Protein AF-0000000084558629 (afdb_homodimer)

Secondary structure (DSSP, 8-state):
-EEEEEE-SSS-HHHHHHHHHH--SEEEEEE-HHHHHHHHHHHS--HHHHHTTSSEEEETT-TTSGGGSTTS--SEEEEEEE-HHHHHHHHHT---SHHHHHHHHHHHHT-EEEEEE--SSB-HHHHHHHHHHHHTT-EEEES---STT---SHHHHHHHHHHHHHHHTT----SS----/-EEEEEE-SSS-HHHHHHHHHH--SEEEEEE-HHHHHHHHHHHS--HHHHHTTSSEEEETT-TTSGGGSTTS--SEEEEEEE-HHHHHHHHHT---SHHHHHHHHHHHHT-EEEEEE--SSB-HHHHHHHHHHHHTT-EEEES---STT---SHHHHHHHHHHHHHHHTT----SS----

Foldseek 3Di:
DEEEEEEEQDPFLVLSLVLLVPDDDAYEYEYAPNRQVRCCVRPVDHPVRSCVSGPHYDYFQCCPPPLLDLVRDDAEYEYVADELVLLLCLLVQNQNTNNSSSSNSCLVSVHAYEHAYEDPPDDPSSVVSVVSVVVSVYHYHYLAFDCVLPDDDPQLSSLRSSVVVCVVSPHDDPSGDDDD/DEEEEEEEQDPFLVLSLVLLVPDDDAYEYEYAPNRQVRVCVRPVDHPVRSCVSGPHYDYFQPCPPLLLDLVRDDAEYEYVADELVLLLCLLVQNQRTNNSSSSSSCLVSVHAYEHAYEDPDDDPSSVVSVVSVVVSVHHYHYLAFDCVLPDDDPQLSSLRSSVVVCVVSPHDDPSGDDDD

Structure (mmCIF, N/CA/C/O backbone):
data_AF-0000000084558629-model_v1
#
loop_
_entity.id
_entity.type
_entity.pdbx_description
1 polymer 'Flavin prenyltransferase UbiX'
#
loop_
_atom_site.group_PDB
_atom_site.id
_atom_site.type_symbol
_atom_site.label_atom_id
_atom_site.label_alt_id
_atom_site.label_comp_id
_atom_site.label_asym_id
_atom_site.label_entity_id
_atom_site.label_seq_id
_atom_site.pdbx_PDB_ins_code
_atom_site.Cartn_x
_atom_site.Cartn_y
_atom_site.Cartn_z
_atom_site.occupancy
_atom_site.B_iso_or_equiv
_atom_site.auth_seq_id
_atom_site.auth_comp_id
_atom_site.auth_asym_id
_atom_site.auth_atom_id
_atom_site.pdbx_PDB_model_num
ATOM 1 N N . MET A 1 1 ? 3.818 -28.828 1.087 1 93.88 1 MET A N 1
ATOM 2 C CA . MET A 1 1 ? 3.02 -27.656 0.742 1 93.88 1 MET A CA 1
ATOM 3 C C . MET A 1 1 ? 3.145 -27.328 -0.743 1 93.88 1 MET A C 1
ATOM 5 O O . MET A 1 1 ? 4.227 -27.453 -1.32 1 93.88 1 MET A O 1
ATOM 9 N N . ARG A 1 2 ? 2.041 -27.203 -1.457 1 98.19 2 ARG A N 1
ATOM 10 C CA . ARG A 1 2 ? 2.004 -26.781 -2.854 1 98.19 2 ARG A CA 1
ATOM 11 C C . ARG A 1 2 ? 1.414 -25.375 -2.986 1 98.19 2 ARG A C 1
ATOM 13 O O . ARG A 1 2 ? 0.29 -25.125 -2.545 1 98.19 2 ARG A O 1
ATOM 20 N N . SER A 1 3 ? 2.209 -24.484 -3.549 1 98.69 3 SER A N 1
ATOM 21 C CA . SER A 1 3 ? 1.792 -23.094 -3.682 1 98.69 3 SER A CA 1
ATOM 22 C C . SER A 1 3 ? 1.809 -22.641 -5.141 1 98.69 3 SER A C 1
ATOM 24 O O . SER A 1 3 ? 2.707 -23.016 -5.898 1 98.69 3 SER A O 1
ATOM 26 N N . VAL A 1 4 ? 0.812 -21.953 -5.496 1 98.94 4 VAL A N 1
ATOM 27 C CA . VAL A 1 4 ? 0.79 -21.297 -6.797 1 98.94 4 VAL A CA 1
ATOM 28 C C . VAL A 1 4 ? 1.185 -19.828 -6.637 1 98.94 4 VAL A C 1
ATOM 30 O O . VAL A 1 4 ? 0.66 -19.125 -5.77 1 98.94 4 VAL A O 1
ATOM 33 N N . VAL A 1 5 ? 2.133 -19.391 -7.375 1 98.94 5 VAL A N 1
ATOM 34 C CA . VAL A 1 5 ? 2.537 -18 -7.441 1 98.94 5 VAL A CA 1
ATOM 35 C C . VAL A 1 5 ? 2.238 -17.438 -8.836 1 98.94 5 VAL A C 1
ATOM 37 O O . VAL A 1 5 ? 2.82 -17.875 -9.828 1 98.94 5 VAL A O 1
ATOM 40 N N . ALA A 1 6 ? 1.312 -16.547 -8.859 1 99 6 ALA A N 1
ATOM 41 C CA . ALA A 1 6 ? 1.012 -15.82 -10.086 1 99 6 ALA A CA 1
ATOM 42 C C . ALA A 1 6 ? 1.604 -14.414 -10.039 1 99 6 ALA A C 1
ATOM 44 O O . ALA A 1 6 ? 1.564 -13.75 -9.008 1 99 6 ALA A O 1
ATOM 45 N N . ILE A 1 7 ? 2.207 -13.992 -11.125 1 98.94 7 ILE A N 1
ATOM 46 C CA . ILE A 1 7 ? 2.748 -12.648 -11.273 1 98.94 7 ILE A CA 1
ATOM 47 C C . ILE A 1 7 ? 2.016 -11.914 -12.398 1 98.94 7 ILE A C 1
ATOM 49 O O . ILE A 1 7 ? 1.931 -12.422 -13.523 1 98.94 7 ILE A O 1
ATOM 53 N N . THR A 1 8 ? 1.401 -10.789 -12.039 1 98.88 8 THR A N 1
ATOM 54 C CA . THR A 1 8 ? 0.647 -10.055 -13.047 1 98.88 8 THR A CA 1
ATOM 55 C C . THR A 1 8 ? 1.297 -8.703 -13.328 1 98.88 8 THR A C 1
ATOM 57 O O . THR A 1 8 ? 2.402 -8.43 -12.859 1 98.88 8 THR A O 1
ATOM 60 N N . GLY A 1 9 ? 0.607 -7.938 -14.211 1 98.12 9 GLY A N 1
ATOM 61 C CA . GLY A 1 9 ? 1.222 -6.781 -14.844 1 98.12 9 GLY A CA 1
ATOM 62 C C . GLY A 1 9 ? 1.165 -5.531 -13.984 1 98.12 9 GLY A C 1
ATOM 63 O O . GLY A 1 9 ? 0.661 -4.496 -14.414 1 98.12 9 GLY A O 1
ATOM 64 N N . ALA A 1 10 ? 1.682 -5.508 -12.844 1 98.19 10 ALA A N 1
ATOM 65 C CA . ALA A 1 10 ? 1.922 -4.344 -11.992 1 98.19 10 ALA A CA 1
ATOM 66 C C . ALA A 1 10 ? 3.402 -4.215 -11.641 1 98.19 10 ALA A C 1
ATOM 68 O O . ALA A 1 10 ? 4.152 -5.191 -11.727 1 98.19 10 ALA A O 1
ATOM 69 N N . SER A 1 11 ? 3.82 -2.994 -11.281 1 97.38 11 SER A N 1
ATOM 70 C CA . SER A 1 11 ? 5.176 -2.828 -10.766 1 97.38 11 SER A CA 1
ATOM 71 C C . SER A 1 11 ? 5.375 -3.619 -9.477 1 97.38 11 SER A C 1
ATOM 73 O O . SER A 1 11 ? 4.445 -3.775 -8.688 1 97.38 11 SER A O 1
ATOM 75 N N . GLY A 1 12 ? 6.555 -4.141 -9.336 1 98.44 12 GLY A N 1
ATOM 76 C CA . GLY A 1 12 ? 6.844 -4.914 -8.141 1 98.44 12 GLY A CA 1
ATOM 77 C C . GLY A 1 12 ? 6.988 -6.398 -8.406 1 98.44 12 GLY A C 1
ATOM 78 O O . GLY A 1 12 ? 6.559 -7.227 -7.602 1 98.44 12 GLY A O 1
ATOM 79 N N . SER A 1 13 ? 7.535 -6.773 -9.586 1 98.69 13 SER A N 1
ATOM 80 C CA . SER A 1 13 ? 7.797 -8.172 -9.914 1 98.69 13 SER A CA 1
ATOM 81 C C . SER A 1 13 ? 8.633 -8.844 -8.836 1 98.69 13 SER A C 1
ATOM 83 O O . SER A 1 13 ? 8.531 -10.055 -8.633 1 98.69 13 SER A O 1
ATOM 85 N N . ILE A 1 14 ? 9.344 -8.062 -8.109 1 98.69 14 ILE A N 1
ATOM 86 C CA . ILE A 1 14 ? 10.266 -8.547 -7.086 1 98.69 14 ILE A CA 1
ATOM 87 C C . ILE A 1 14 ? 9.484 -9.281 -6 1 98.69 14 ILE A C 1
ATOM 89 O O . ILE A 1 14 ? 10.008 -10.188 -5.352 1 98.69 14 ILE A O 1
ATOM 93 N N . TYR A 1 15 ? 8.258 -8.914 -5.73 1 98.81 15 TYR A N 1
ATOM 94 C CA . TYR A 1 15 ? 7.461 -9.578 -4.707 1 98.81 15 TYR A CA 1
ATOM 95 C C . TYR A 1 15 ? 7.215 -11.039 -5.066 1 98.81 15 TYR A C 1
ATOM 97 O O . TYR A 1 15 ? 7.348 -11.922 -4.219 1 98.81 15 TYR A O 1
ATOM 105 N N . GLY A 1 16 ? 6.844 -11.25 -6.324 1 98.88 16 GLY A N 1
ATOM 106 C CA . GLY A 1 16 ? 6.641 -12.617 -6.781 1 98.88 16 GLY A CA 1
ATOM 107 C C . GLY A 1 16 ? 7.91 -13.445 -6.762 1 98.88 16 GLY A C 1
ATOM 108 O O . GLY A 1 16 ? 7.906 -14.586 -6.293 1 98.88 16 GLY A O 1
ATOM 109 N N . VAL A 1 17 ? 8.984 -12.859 -7.215 1 98.81 17 VAL A N 1
ATOM 110 C CA . VAL A 1 17 ? 10.266 -13.547 -7.277 1 98.81 17 VAL A CA 1
ATOM 111 C C . VAL A 1 17 ? 10.742 -13.891 -5.867 1 98.81 17 VAL A C 1
ATOM 113 O O . VAL A 1 17 ? 11.219 -15 -5.617 1 98.81 17 VAL A O 1
ATOM 116 N N . ARG A 1 18 ? 10.625 -12.938 -4.969 1 98.75 18 ARG A N 1
ATOM 117 C CA . ARG A 1 18 ? 11.031 -13.156 -3.588 1 98.75 18 ARG A CA 1
ATOM 118 C C . ARG A 1 18 ? 10.188 -14.242 -2.932 1 98.75 18 ARG A C 1
ATOM 120 O O . ARG A 1 18 ? 10.695 -15.055 -2.152 1 98.75 18 ARG A O 1
ATOM 127 N N . LEU A 1 19 ? 8.906 -14.281 -3.236 1 98.69 19 LEU A N 1
ATOM 128 C CA . LEU A 1 19 ? 8.039 -15.344 -2.732 1 98.69 19 LEU A CA 1
ATOM 129 C C . LEU A 1 19 ? 8.523 -16.719 -3.207 1 98.69 19 LEU A C 1
ATOM 131 O O . LEU A 1 19 ? 8.594 -17.656 -2.42 1 98.69 19 LEU A O 1
ATOM 135 N N . LEU A 1 20 ? 8.844 -16.766 -4.5 1 98.75 20 LEU A N 1
ATOM 136 C CA . LEU A 1 20 ? 9.32 -18.016 -5.062 1 98.75 20 LEU A CA 1
ATOM 137 C C . LEU A 1 20 ? 10.562 -18.5 -4.324 1 98.75 20 LEU A C 1
ATOM 139 O O . LEU A 1 20 ? 10.75 -19.703 -4.133 1 98.75 20 LEU A O 1
ATOM 143 N N . ARG A 1 21 ? 11.344 -17.562 -3.887 1 98.12 21 ARG A N 1
ATOM 144 C CA . ARG A 1 21 ? 12.578 -17.906 -3.193 1 98.12 21 ARG A CA 1
ATOM 145 C C . ARG A 1 21 ? 12.289 -18.422 -1.787 1 98.12 21 ARG A C 1
ATOM 147 O O . ARG A 1 21 ? 13.008 -19.297 -1.278 1 98.12 21 ARG A O 1
ATOM 154 N N . GLU A 1 22 ? 11.266 -17.953 -1.174 1 98.19 22 GLU A N 1
ATOM 155 C CA . GLU A 1 22 ? 11.094 -18.172 0.259 1 98.19 22 GLU A CA 1
ATOM 156 C C . GLU A 1 22 ? 10.086 -19.297 0.53 1 98.19 22 GLU A C 1
ATOM 158 O O . GLU A 1 22 ? 10.07 -19.875 1.617 1 98.19 22 GLU A O 1
ATOM 163 N N . LEU A 1 23 ? 9.219 -19.562 -0.442 1 98.44 23 LEU A N 1
ATOM 164 C CA . LEU A 1 23 ? 8.164 -20.547 -0.229 1 98.44 23 LEU A CA 1
ATOM 165 C C . LEU A 1 23 ? 8.75 -21.953 -0.157 1 98.44 23 LEU A C 1
ATOM 167 O O . LEU A 1 23 ? 9.617 -22.312 -0.956 1 98.44 23 LEU A O 1
ATOM 171 N N . PRO A 1 24 ? 8.32 -22.734 0.784 1 98.25 24 PRO A N 1
ATOM 172 C CA . PRO A 1 24 ? 8.727 -24.141 0.847 1 98.25 24 PRO A CA 1
ATOM 173 C C . PRO A 1 24 ? 7.891 -25.031 -0.058 1 98.25 24 PRO A C 1
ATOM 175 O O . PRO A 1 24 ? 6.848 -24.609 -0.561 1 98.25 24 PRO A O 1
ATOM 178 N N . GLY A 1 25 ? 8.375 -26.203 -0.308 1 98.12 25 GLY A N 1
ATOM 179 C CA . GLY A 1 25 ? 7.598 -27.219 -1.02 1 98.12 25 GLY A CA 1
ATOM 180 C C . GLY A 1 25 ? 7.535 -26.969 -2.516 1 98.12 25 GLY A C 1
ATOM 181 O O . GLY A 1 25 ? 8.477 -26.422 -3.102 1 98.12 25 GLY A O 1
ATOM 182 N N . GLU A 1 26 ? 6.496 -27.438 -3.145 1 98.69 26 GLU A N 1
ATOM 183 C CA . GLU A 1 26 ? 6.336 -27.312 -4.59 1 98.69 26 GLU A CA 1
ATOM 184 C C . GLU A 1 26 ? 5.777 -25.953 -4.977 1 98.69 26 GLU A C 1
ATOM 186 O O . GLU A 1 26 ? 4.742 -25.531 -4.457 1 98.69 26 GLU A O 1
ATOM 191 N N . LYS A 1 27 ? 6.438 -25.328 -5.84 1 98.75 27 LYS A N 1
ATOM 192 C CA . LYS A 1 27 ? 6.035 -24 -6.32 1 98.75 27 LYS A CA 1
ATOM 193 C C . LYS A 1 27 ? 5.602 -24.062 -7.781 1 98.75 27 LYS A C 1
ATOM 195 O O . LYS A 1 27 ? 6.352 -24.516 -8.641 1 98.75 27 LYS A O 1
ATOM 200 N N . ILE A 1 28 ? 4.418 -23.594 -8.023 1 98.94 28 ILE A N 1
ATOM 201 C CA . ILE A 1 28 ? 3.883 -23.469 -9.375 1 98.94 28 ILE A CA 1
ATOM 202 C C . ILE A 1 28 ? 3.824 -22 -9.789 1 98.94 28 ILE A C 1
ATOM 204 O O . ILE A 1 28 ? 3.273 -21.172 -9.062 1 98.94 28 ILE A O 1
ATOM 208 N N . LEU A 1 29 ? 4.398 -21.703 -10.93 1 98.94 29 LEU A N 1
ATOM 209 C CA . LEU A 1 29 ? 4.492 -20.312 -11.375 1 98.94 29 LEU A CA 1
ATOM 210 C C . LEU A 1 29 ? 3.656 -20.094 -12.625 1 98.94 29 LEU A C 1
ATOM 212 O O . LEU A 1 29 ? 3.684 -20.906 -13.555 1 98.94 29 LEU A O 1
ATOM 216 N N . VAL A 1 30 ? 2.887 -19.062 -12.625 1 98.94 30 VAL A N 1
ATOM 217 C CA . VAL A 1 30 ? 2.227 -18.531 -13.812 1 98.94 30 VAL A CA 1
ATOM 218 C C . VAL A 1 30 ? 2.48 -17.031 -13.922 1 98.94 30 VAL A C 1
ATOM 220 O O . VAL A 1 30 ? 2.289 -16.281 -12.953 1 98.94 30 VAL A O 1
ATOM 223 N N . MET A 1 31 ? 2.904 -16.547 -15.078 1 98.94 31 MET A N 1
ATOM 224 C CA . MET A 1 31 ? 3.113 -15.133 -15.328 1 98.94 31 MET A CA 1
ATOM 225 C C . MET A 1 31 ? 2.248 -14.648 -16.484 1 98.94 31 MET A C 1
ATOM 227 O O . MET A 1 31 ? 2.16 -15.312 -17.516 1 98.94 31 MET A O 1
ATOM 231 N N . SER A 1 32 ? 1.587 -13.555 -16.25 1 98.88 32 SER A N 1
ATOM 232 C CA . SER A 1 32 ? 0.849 -12.945 -17.344 1 98.88 32 SER A CA 1
ATOM 233 C C . SER A 1 32 ? 1.794 -12.406 -18.422 1 98.88 32 SER A C 1
ATOM 235 O O . SER A 1 32 ? 3 -12.297 -18.188 1 98.88 32 SER A O 1
ATOM 237 N N . LYS A 1 33 ? 1.183 -12.07 -19.547 1 98.44 33 LYS A N 1
ATOM 238 C CA . LYS A 1 33 ? 1.975 -11.477 -20.609 1 98.44 33 LYS A CA 1
ATOM 239 C C . LYS A 1 33 ? 2.631 -10.18 -20.156 1 98.44 33 LYS A C 1
ATOM 241 O O . LYS A 1 33 ? 3.814 -9.945 -20.422 1 98.44 33 LYS A O 1
ATOM 246 N N . ALA A 1 34 ? 1.89 -9.328 -19.516 1 98.56 34 ALA A N 1
ATOM 247 C CA . ALA A 1 34 ? 2.412 -8.062 -19.031 1 98.56 34 ALA A CA 1
ATOM 248 C C . ALA A 1 34 ? 3.535 -8.281 -18.016 1 98.56 34 ALA A C 1
ATOM 250 O O . ALA A 1 34 ? 4.547 -7.574 -18.031 1 98.56 34 ALA A O 1
ATOM 251 N N . ALA A 1 35 ? 3.379 -9.266 -17.172 1 98.75 35 ALA A N 1
ATOM 252 C CA . ALA A 1 35 ? 4.402 -9.562 -16.172 1 98.75 35 ALA A CA 1
ATOM 253 C C . ALA A 1 35 ? 5.723 -9.945 -16.844 1 98.75 35 ALA A C 1
ATOM 255 O O . ALA A 1 35 ? 6.797 -9.547 -16.391 1 98.75 35 ALA A O 1
ATOM 256 N N . LYS A 1 36 ? 5.613 -10.727 -17.875 1 98.75 36 LYS A N 1
ATOM 257 C CA . LYS A 1 36 ? 6.809 -11.188 -18.578 1 98.75 36 LYS A CA 1
ATOM 258 C C . LYS A 1 36 ? 7.547 -10.016 -19.219 1 98.75 36 LYS A C 1
ATOM 260 O O . LYS A 1 36 ? 8.75 -10.102 -19.469 1 98.75 36 LYS A O 1
ATOM 265 N N . MET A 1 37 ? 6.824 -8.961 -19.5 1 98.25 37 MET A N 1
ATOM 266 C CA . MET A 1 37 ? 7.445 -7.762 -20.047 1 98.25 37 MET A CA 1
ATOM 267 C C . MET A 1 37 ? 8.047 -6.895 -18.953 1 98.25 37 MET A C 1
ATOM 269 O O . MET A 1 37 ? 9.117 -6.312 -19.125 1 98.25 37 MET A O 1
ATOM 273 N N . ILE A 1 38 ? 7.473 -6.848 -17.812 1 98.19 38 ILE A N 1
ATOM 274 C CA . ILE A 1 38 ? 7.836 -5.938 -16.734 1 98.19 38 ILE A CA 1
ATOM 275 C C . ILE A 1 38 ? 9.023 -6.504 -15.961 1 98.19 38 ILE A C 1
ATOM 277 O O . ILE A 1 38 ? 9.945 -5.766 -15.602 1 98.19 38 ILE A O 1
ATOM 281 N N . LEU A 1 39 ? 9.055 -7.766 -15.742 1 98.5 39 LEU A N 1
ATOM 282 C CA . LEU A 1 39 ? 10.023 -8.43 -14.875 1 98.5 39 LEU A CA 1
ATOM 283 C C . LEU A 1 39 ? 11.445 -8.141 -15.344 1 98.5 39 LEU A C 1
ATOM 285 O O . LEU A 1 39 ? 12.273 -7.645 -14.57 1 98.5 39 LEU A O 1
ATOM 289 N N . PRO A 1 40 ? 11.75 -8.406 -16.656 1 98.31 40 PRO A N 1
ATOM 290 C CA . PRO A 1 40 ? 13.117 -8.102 -17.078 1 98.31 40 PRO A CA 1
ATOM 291 C C . PRO A 1 40 ? 13.453 -6.617 -16.969 1 98.31 40 PRO A C 1
ATOM 293 O O . PRO A 1 40 ? 14.586 -6.262 -16.625 1 98.31 40 PRO A O 1
ATOM 296 N N . GLU A 1 41 ? 12.508 -5.762 -17.219 1 96.75 41 GLU A N 1
ATOM 297 C CA . GLU A 1 41 ? 12.727 -4.32 -17.172 1 96.75 41 GLU A CA 1
ATOM 298 C C . GLU A 1 41 ? 13.016 -3.848 -15.75 1 96.75 41 GLU A C 1
ATOM 300 O O . GLU A 1 41 ? 13.891 -3.014 -15.539 1 96.75 41 GLU A O 1
ATOM 305 N N . GLU A 1 42 ? 12.289 -4.398 -14.773 1 96.94 42 GLU A N 1
ATOM 306 C CA . GLU A 1 42 ? 12.383 -3.918 -13.398 1 96.94 42 GLU A CA 1
ATOM 307 C C . GLU A 1 42 ? 13.539 -4.586 -12.656 1 96.94 42 GLU A C 1
ATOM 309 O O . GLU A 1 42 ? 14.156 -3.975 -11.789 1 96.94 42 GLU A O 1
ATOM 314 N N . MET A 1 43 ? 13.82 -5.828 -13.016 1 97.19 43 MET A N 1
ATOM 315 C CA . MET A 1 43 ? 14.727 -6.586 -12.156 1 97.19 43 MET A CA 1
ATOM 316 C C . MET A 1 43 ? 16 -6.961 -12.906 1 97.19 43 MET A C 1
ATOM 318 O O . MET A 1 43 ? 16.953 -7.477 -12.312 1 97.19 43 MET A O 1
ATOM 322 N N . GLY A 1 44 ? 16.047 -6.793 -14.211 1 96.94 44 GLY A N 1
ATOM 323 C CA . GLY A 1 44 ? 17.156 -7.305 -14.992 1 96.94 44 GLY A CA 1
ATOM 324 C C . GLY A 1 44 ? 17.234 -8.82 -15 1 96.94 44 GLY A C 1
ATOM 325 O O . GLY A 1 44 ? 18.312 -9.391 -15.203 1 96.94 44 GLY A O 1
ATOM 326 N N . MET A 1 45 ? 16.219 -9.453 -14.648 1 97.19 45 MET A N 1
ATOM 327 C CA . MET A 1 45 ? 16.062 -10.906 -14.625 1 97.19 45 MET A CA 1
ATOM 328 C C . MET A 1 45 ? 15.227 -11.383 -15.812 1 97.19 45 MET A C 1
ATOM 330 O O . MET A 1 45 ? 14.188 -10.797 -16.125 1 97.19 45 MET A O 1
ATOM 334 N N . SER A 1 46 ? 15.703 -12.422 -16.516 1 98.31 46 SER A N 1
ATOM 335 C CA . SER A 1 46 ? 14.922 -12.953 -17.625 1 98.31 46 SER A CA 1
ATOM 336 C C . SER A 1 46 ? 13.719 -13.742 -17.125 1 98.31 46 SER A C 1
ATOM 338 O O . SER A 1 46 ? 13.695 -14.195 -15.984 1 98.31 46 SER A O 1
ATOM 340 N N . VAL A 1 47 ? 12.758 -13.828 -18.031 1 98.69 47 VAL A N 1
ATOM 341 C CA . VAL A 1 47 ? 11.578 -14.633 -17.719 1 98.69 47 VAL A CA 1
ATOM 342 C C . VAL A 1 47 ? 12 -16.062 -17.406 1 98.69 47 VAL A C 1
ATOM 344 O O . VAL A 1 47 ? 11.492 -16.672 -16.453 1 98.69 47 VAL A O 1
ATOM 347 N N . GLU A 1 48 ? 12.961 -16.547 -18.125 1 98.56 48 GLU A N 1
ATOM 348 C CA . GLU A 1 48 ? 13.453 -17.906 -17.953 1 98.56 48 GLU A CA 1
ATOM 349 C C . GLU A 1 48 ? 14.086 -18.094 -16.578 1 98.56 48 GLU A C 1
ATOM 351 O O . GLU A 1 48 ? 13.953 -19.141 -15.953 1 98.56 48 GLU A O 1
ATOM 356 N N . GLN A 1 49 ? 14.789 -17.109 -16.141 1 98.62 49 GLN A N 1
ATOM 357 C CA . GLN A 1 49 ? 15.422 -17.172 -14.828 1 98.62 49 GLN A CA 1
ATOM 358 C C . GLN A 1 49 ? 14.375 -17.266 -13.719 1 98.62 49 GLN A C 1
ATOM 360 O O . GLN A 1 49 ? 14.547 -18 -12.75 1 98.62 49 GLN A O 1
ATOM 365 N N . ALA A 1 50 ? 13.305 -16.484 -13.852 1 98.62 50 ALA A N 1
ATOM 366 C CA . ALA A 1 50 ? 12.219 -16.562 -12.883 1 98.62 50 ALA A CA 1
ATOM 367 C C . ALA A 1 50 ? 11.531 -17.922 -12.938 1 98.62 50 ALA A C 1
ATOM 369 O O . ALA A 1 50 ? 11.242 -18.516 -11.898 1 98.62 50 ALA A O 1
ATOM 370 N N . GLU A 1 51 ? 11.297 -18.406 -14.164 1 98.81 51 GLU A N 1
ATOM 371 C CA . GLU A 1 51 ? 10.641 -19.703 -14.352 1 98.81 51 GLU A CA 1
ATOM 372 C C . GLU A 1 51 ? 11.461 -20.828 -13.742 1 98.81 51 GLU A C 1
ATOM 374 O O . GLU A 1 51 ? 10.906 -21.812 -13.234 1 98.81 51 GLU A O 1
ATOM 379 N N . ALA A 1 52 ? 12.742 -20.672 -13.703 1 98.69 52 ALA A N 1
ATOM 380 C CA . ALA A 1 52 ? 13.641 -21.703 -13.188 1 98.69 52 ALA A CA 1
ATOM 381 C C . ALA A 1 52 ? 13.547 -21.812 -11.672 1 98.69 52 ALA A C 1
ATOM 383 O O . ALA A 1 52 ? 14.008 -22.797 -11.078 1 98.69 52 ALA A O 1
ATOM 384 N N . MET A 1 53 ? 12.914 -20.844 -11.008 1 98.56 53 MET A N 1
ATOM 385 C CA . MET A 1 53 ? 12.773 -20.828 -9.555 1 98.56 53 MET A CA 1
ATOM 386 C C . MET A 1 53 ? 11.57 -21.672 -9.109 1 98.56 53 MET A C 1
ATOM 388 O O . MET A 1 53 ? 11.383 -21.906 -7.918 1 98.56 53 MET A O 1
ATOM 392 N N . ALA A 1 54 ? 10.758 -22.094 -10.062 1 98.81 54 ALA A N 1
ATOM 393 C CA . ALA A 1 54 ? 9.555 -22.859 -9.766 1 98.81 54 ALA A CA 1
ATOM 394 C C . ALA A 1 54 ? 9.734 -24.328 -10.133 1 98.81 54 ALA A C 1
ATOM 396 O O . ALA A 1 54 ? 10.664 -24.688 -10.859 1 98.81 54 ALA A O 1
ATOM 397 N N . ASP A 1 55 ? 8.961 -25.125 -9.57 1 98.81 55 ASP A N 1
ATOM 398 C CA . ASP A 1 55 ? 8.984 -26.562 -9.867 1 98.81 55 ASP A CA 1
ATOM 399 C C . ASP A 1 55 ? 8.125 -26.875 -11.094 1 98.81 55 ASP A C 1
ATOM 401 O O . ASP A 1 55 ? 8.383 -27.844 -11.805 1 98.81 55 ASP A O 1
ATOM 405 N N . LYS A 1 56 ? 7.121 -26.094 -11.297 1 98.75 56 LYS A N 1
ATOM 406 C CA . LYS A 1 56 ? 6.215 -26.188 -12.438 1 98.75 56 LYS A CA 1
ATOM 407 C C . LYS A 1 56 ? 5.84 -24.812 -12.961 1 98.75 56 LYS A C 1
ATOM 409 O O . LYS A 1 56 ? 5.66 -23.875 -12.18 1 98.75 56 LYS A O 1
ATOM 414 N N . VAL A 1 57 ? 5.766 -24.734 -14.242 1 98.88 57 VAL A N 1
ATOM 415 C CA . VAL A 1 57 ? 5.406 -23.469 -14.883 1 98.88 57 VAL A CA 1
ATOM 416 C C . VAL A 1 57 ? 4.277 -23.688 -15.883 1 98.88 57 VAL A C 1
ATOM 418 O O . VAL A 1 57 ? 4.309 -24.656 -16.656 1 98.88 57 VAL A O 1
ATOM 421 N N . PHE A 1 58 ? 3.268 -22.891 -15.836 1 98.88 58 PHE A N 1
ATOM 422 C CA . PHE A 1 58 ? 2.211 -22.922 -16.844 1 98.88 58 PHE A CA 1
ATOM 423 C C . PHE A 1 58 ? 2.143 -21.594 -17.578 1 98.88 58 PHE A C 1
ATOM 425 O O . PHE A 1 58 ? 2.498 -20.547 -17.031 1 98.88 58 PHE A O 1
ATOM 432 N N . ASP A 1 59 ? 1.681 -21.703 -18.797 1 98.62 59 ASP A N 1
ATOM 433 C CA . ASP A 1 59 ? 1.368 -20.5 -19.547 1 98.62 59 ASP A CA 1
ATOM 434 C C . ASP A 1 59 ? 0.02 -19.906 -19.125 1 98.62 59 ASP A C 1
ATOM 436 O O . ASP A 1 59 ? -0.939 -20.656 -18.922 1 98.62 59 ASP A O 1
ATOM 440 N N . ASP A 1 60 ? -0.055 -18.594 -19.062 1 98.75 60 ASP A N 1
ATOM 441 C CA . ASP A 1 60 ? -1.284 -17.953 -18.625 1 98.75 60 ASP A CA 1
ATOM 442 C C . ASP A 1 60 ? -2.412 -18.156 -19.625 1 98.75 60 ASP A C 1
ATOM 444 O O . ASP A 1 60 ? -3.582 -17.938 -19.312 1 98.75 60 ASP A O 1
ATOM 448 N N . ASP A 1 61 ? -2.123 -18.672 -20.781 1 98.25 61 ASP A N 1
ATOM 449 C CA . ASP A 1 61 ? -3.117 -18.953 -21.828 1 98.25 61 ASP A CA 1
ATOM 450 C C . ASP A 1 61 ? -3.578 -20.406 -21.766 1 98.25 61 ASP A C 1
ATOM 452 O O . ASP A 1 61 ? -4.508 -20.797 -22.484 1 98.25 61 ASP A O 1
ATOM 456 N N . ASP A 1 62 ? -2.934 -21.188 -20.953 1 98 62 ASP A N 1
ATOM 457 C CA . ASP A 1 62 ? -3.293 -22.594 -20.844 1 98 62 ASP A CA 1
ATOM 458 C C . ASP A 1 62 ? -4.445 -22.797 -19.875 1 98 62 ASP A C 1
ATOM 460 O O . ASP A 1 62 ? -4.234 -23.266 -18.75 1 98 62 ASP A O 1
ATOM 464 N N . LEU A 1 63 ? -5.613 -22.656 -20.328 1 96.62 63 LEU A N 1
ATOM 465 C CA . LEU A 1 63 ? -6.801 -22.703 -19.484 1 96.62 63 LEU A CA 1
ATOM 466 C C . LEU A 1 63 ? -7.094 -24.125 -19.031 1 96.62 63 LEU A C 1
ATOM 468 O O . LEU A 1 63 ? -7.957 -24.344 -18.188 1 96.62 63 LEU A O 1
ATOM 472 N N . PHE A 1 64 ? -6.355 -25.109 -19.516 1 95.06 64 PHE A N 1
ATOM 473 C CA . PHE A 1 64 ? -6.613 -26.5 -19.172 1 95.06 64 PHE A CA 1
ATOM 474 C C . PHE A 1 64 ? -5.539 -27.031 -18.234 1 95.06 64 PHE A C 1
ATOM 476 O O . PHE A 1 64 ? -5.531 -28.219 -17.891 1 95.06 64 PHE A O 1
ATOM 483 N N . ALA A 1 65 ? -4.633 -26.125 -17.859 1 97.56 65 ALA A N 1
ATOM 484 C CA . ALA A 1 65 ? -3.615 -26.547 -16.891 1 97.56 65 ALA A CA 1
ATOM 485 C C . ALA A 1 65 ? -4.254 -27.047 -15.609 1 97.56 65 ALA A C 1
ATOM 487 O O . ALA A 1 65 ? -5.391 -26.703 -15.289 1 97.56 65 ALA A O 1
ATOM 488 N N . SER A 1 66 ? -3.59 -27.828 -14.883 1 97.81 66 SER A N 1
ATOM 489 C CA . SER A 1 66 ? -4.113 -28.547 -13.727 1 97.81 66 SER A CA 1
ATOM 490 C C . SER A 1 66 ? -4.664 -27.578 -12.68 1 97.81 66 SER A C 1
ATOM 492 O O . SER A 1 66 ? -5.68 -27.859 -12.047 1 97.81 66 SER A O 1
ATOM 494 N N . ILE A 1 67 ? -4.086 -26.406 -12.516 1 97.94 67 ILE A N 1
ATOM 495 C CA . ILE A 1 67 ? -4.449 -25.5 -11.43 1 97.94 67 ILE A CA 1
ATOM 496 C C . ILE A 1 67 ? -5.793 -24.844 -11.734 1 97.94 67 ILE A C 1
ATOM 498 O O . ILE A 1 67 ? -6.344 -24.125 -10.898 1 97.94 67 ILE A O 1
ATOM 502 N N . SER A 1 68 ? -6.312 -25.062 -12.93 1 97.12 68 SER A N 1
ATOM 503 C CA . SER A 1 68 ? -7.625 -24.531 -13.297 1 97.12 68 SER A CA 1
ATOM 504 C C . SER A 1 68 ? -8.742 -25.469 -12.852 1 97.12 68 SER A C 1
ATOM 506 O O . SER A 1 68 ? -9.922 -25.172 -13.023 1 97.12 68 SER A O 1
ATOM 508 N N . SER A 1 69 ? -8.359 -26.516 -12.266 1 96.25 69 SER A N 1
ATOM 509 C CA . SER A 1 69 ? -9.328 -27.516 -11.828 1 96.25 69 SER A CA 1
ATOM 510 C C . SER A 1 69 ? -9.461 -27.531 -10.312 1 96.25 69 SER A C 1
ATOM 512 O O . SER A 1 69 ? -8.461 -27.453 -9.594 1 96.25 69 SER A O 1
ATOM 514 N N . GLY A 1 70 ? -10.68 -27.703 -9.828 1 95.38 70 GLY A N 1
ATOM 515 C CA . GLY A 1 70 ? -10.938 -27.844 -8.398 1 95.38 70 GLY A CA 1
ATOM 516 C C . GLY A 1 70 ? -10.391 -29.125 -7.812 1 95.38 70 GLY A C 1
ATOM 517 O O . GLY A 1 70 ? -10.172 -29.219 -6.602 1 95.38 70 GLY A O 1
ATOM 518 N N . SER A 1 71 ? -10.164 -30.078 -8.656 1 95.38 71 SER A N 1
ATOM 519 C CA . SER A 1 71 ? -9.75 -31.375 -8.172 1 95.38 71 SER A CA 1
ATOM 520 C C . SER A 1 71 ? -8.234 -31.438 -7.973 1 95.38 71 SER A C 1
ATOM 522 O O . SER A 1 71 ? -7.723 -32.375 -7.344 1 95.38 71 SER A O 1
ATOM 524 N N . TYR A 1 72 ? -7.504 -30.547 -8.594 1 97.06 72 TYR A N 1
ATOM 525 C CA . TYR A 1 72 ? -6.066 -30.438 -8.352 1 97.06 72 TYR A CA 1
ATOM 526 C C . TYR A 1 72 ? -5.785 -29.672 -7.07 1 97.06 72 TYR A C 1
ATOM 528 O O . TYR A 1 72 ? -6.051 -28.469 -6.992 1 97.06 72 TYR A O 1
ATOM 536 N N . HIS A 1 73 ? -5.227 -30.281 -6.133 1 96.06 73 HIS A N 1
ATOM 537 C CA . HIS A 1 73 ? -5.105 -29.656 -4.816 1 96.06 73 HIS A CA 1
ATOM 538 C C . HIS A 1 73 ? -3.803 -28.875 -4.695 1 96.06 73 HIS A C 1
ATOM 540 O O . HIS A 1 73 ? -2.734 -29.391 -5.039 1 96.06 73 HIS A O 1
ATOM 546 N N . TYR A 1 74 ? -3.869 -27.703 -4.348 1 97.44 74 TYR A N 1
ATOM 547 C CA . TYR A 1 74 ? -2.779 -26.875 -3.844 1 97.44 74 TYR A CA 1
ATOM 548 C C . TYR A 1 74 ? -3.221 -26.078 -2.623 1 97.44 74 TYR A C 1
ATOM 550 O O . TYR A 1 74 ? -4.418 -25.859 -2.412 1 97.44 74 TYR A O 1
ATOM 558 N N . ASP A 1 75 ? -2.303 -25.641 -1.832 1 97.5 75 ASP A N 1
ATOM 559 C CA . ASP A 1 75 ? -2.594 -25.125 -0.499 1 97.5 75 ASP A CA 1
ATOM 560 C C . ASP A 1 75 ? -2.941 -23.641 -0.549 1 97.5 75 ASP A C 1
ATOM 562 O O . ASP A 1 75 ? -3.807 -23.172 0.195 1 97.5 75 ASP A O 1
ATOM 566 N N . CYS A 1 76 ? -2.238 -22.938 -1.344 1 98.38 76 CYS A N 1
ATOM 567 C CA . CYS A 1 76 ? -2.449 -21.484 -1.377 1 98.38 76 CYS A CA 1
ATOM 568 C C . CYS A 1 76 ? -2.057 -20.906 -2.73 1 98.38 76 CYS A C 1
ATOM 570 O O . CYS A 1 76 ? -1.328 -21.547 -3.494 1 98.38 76 CYS A O 1
ATOM 572 N N . LEU A 1 77 ? -2.641 -19.828 -3.104 1 98.88 77 LEU A N 1
ATOM 573 C CA . LEU A 1 77 ? -2.385 -19.078 -4.332 1 98.88 77 LEU A CA 1
ATOM 574 C C . LEU A 1 77 ? -2.031 -17.625 -4.023 1 98.88 77 LEU A C 1
ATOM 576 O O . LEU A 1 77 ? -2.789 -16.938 -3.348 1 98.88 77 LEU A O 1
ATOM 580 N N . PHE A 1 78 ? -0.85 -17.234 -4.438 1 98.94 78 PHE A N 1
ATOM 581 C CA . PHE A 1 78 ? -0.417 -15.836 -4.371 1 98.94 78 PHE A CA 1
ATOM 582 C C . PHE A 1 78 ? -0.49 -15.18 -5.742 1 98.94 78 PHE A C 1
ATOM 584 O O . PHE A 1 78 ? -0.08 -15.773 -6.742 1 98.94 78 PHE A O 1
ATOM 591 N N . VAL A 1 79 ? -1.036 -14.023 -5.793 1 99 79 VAL A N 1
ATOM 592 C CA . VAL A 1 79 ? -0.838 -13.148 -6.941 1 99 79 VAL A CA 1
ATOM 593 C C . VAL A 1 79 ? -0.006 -11.938 -6.531 1 99 79 VAL A C 1
ATOM 595 O O . VAL A 1 79 ? -0.5 -11.039 -5.836 1 99 79 VAL A O 1
ATOM 598 N N . ALA A 1 80 ? 1.303 -11.922 -6.98 1 98.94 80 ALA A N 1
ATOM 599 C CA . ALA A 1 80 ? 2.258 -10.945 -6.449 1 98.94 80 ALA A CA 1
ATOM 600 C C . ALA A 1 80 ? 3.289 -10.562 -7.508 1 98.94 80 ALA A C 1
ATOM 602 O O . ALA A 1 80 ? 4.176 -11.352 -7.84 1 98.94 80 ALA A O 1
ATOM 603 N N . PRO A 1 81 ? 3.227 -9.383 -7.957 1 98.88 81 PRO A N 1
ATOM 604 C CA . PRO A 1 81 ? 2.207 -8.367 -7.668 1 98.88 81 PRO A CA 1
ATOM 605 C C . PRO A 1 81 ? 0.882 -8.648 -8.375 1 98.88 81 PRO A C 1
ATOM 607 O O . PRO A 1 81 ? 0.839 -9.43 -9.328 1 98.88 81 PRO A O 1
ATOM 610 N N . CYS A 1 82 ? -0.111 -8.07 -7.844 1 98.94 82 CYS A N 1
ATOM 611 C CA . CYS A 1 82 ? -1.442 -8.156 -8.438 1 98.94 82 CYS A CA 1
ATOM 612 C C . CYS A 1 82 ? -1.864 -6.812 -9.016 1 98.94 82 CYS A C 1
ATOM 614 O O . CYS A 1 82 ? -1.939 -5.816 -8.297 1 98.94 82 CYS A O 1
ATOM 616 N N . SER A 1 83 ? -2.15 -6.785 -10.289 1 98.69 83 SER A N 1
ATOM 617 C CA . SER A 1 83 ? -2.535 -5.551 -10.961 1 98.69 83 SER A CA 1
ATOM 618 C C . SER A 1 83 ? -3.996 -5.203 -10.695 1 98.69 83 SER A C 1
ATOM 620 O O . SER A 1 83 ? -4.797 -6.082 -10.367 1 98.69 83 SER A O 1
ATOM 622 N N . GLU A 1 84 ? -4.27 -3.924 -10.859 1 97.88 84 GLU A N 1
ATOM 623 C CA . GLU A 1 84 ? -5.652 -3.471 -10.719 1 97.88 84 GLU A CA 1
ATOM 624 C C . GLU A 1 84 ? -6.574 -4.188 -11.703 1 97.88 84 GLU A C 1
ATOM 626 O O . GLU A 1 84 ? -7.703 -4.539 -11.359 1 97.88 84 GLU A O 1
ATOM 631 N N . SER A 1 85 ? -6.09 -4.363 -12.906 1 98.25 85 SER A N 1
ATOM 632 C CA . SER A 1 85 ? -6.879 -5.066 -13.914 1 98.25 85 SER A CA 1
ATOM 633 C C . SER A 1 85 ? -7.188 -6.496 -13.477 1 98.25 85 SER A C 1
ATOM 635 O O . SER A 1 85 ? -8.305 -6.984 -13.68 1 98.25 85 SER A O 1
ATOM 637 N N . SER A 1 86 ? -6.223 -7.148 -12.93 1 98.75 86 SER A N 1
ATOM 638 C CA . SER A 1 86 ? -6.438 -8.508 -12.438 1 98.75 86 SER A CA 1
ATOM 639 C C . SER A 1 86 ? -7.441 -8.531 -11.289 1 98.75 86 SER A C 1
ATOM 641 O O . SER A 1 86 ? -8.352 -9.359 -11.273 1 98.75 86 SER A O 1
ATOM 643 N N . VAL A 1 87 ? -7.309 -7.594 -10.359 1 98.81 87 VAL A N 1
ATOM 644 C CA . VAL A 1 87 ? -8.258 -7.484 -9.258 1 98.81 87 VAL A CA 1
ATOM 645 C C . VAL A 1 87 ? -9.68 -7.344 -9.805 1 98.81 87 VAL A C 1
ATOM 647 O O . VAL A 1 87 ? -10.602 -8.008 -9.336 1 98.81 87 VAL A O 1
ATOM 650 N N . ALA A 1 88 ? -9.82 -6.469 -10.773 1 98.81 88 ALA A N 1
ATOM 651 C CA . ALA A 1 88 ? -11.125 -6.223 -11.375 1 98.81 88 ALA A CA 1
ATOM 652 C C . ALA A 1 88 ? -11.695 -7.496 -11.992 1 98.81 88 ALA A C 1
ATOM 654 O O . ALA A 1 88 ? -12.875 -7.801 -11.836 1 98.81 88 ALA A O 1
ATOM 655 N N . LYS A 1 89 ? -10.828 -8.25 -12.68 1 98.69 89 LYS A N 1
ATOM 656 C CA . LYS A 1 89 ? -11.266 -9.508 -13.281 1 98.69 89 LYS A CA 1
ATOM 657 C C . LYS A 1 89 ? -11.719 -10.5 -12.219 1 98.69 89 LYS A C 1
ATOM 659 O O . LYS A 1 89 ? -12.789 -11.094 -12.344 1 98.69 89 LYS A O 1
ATOM 664 N N . PHE A 1 90 ? -10.891 -10.625 -11.227 1 98.88 90 PHE A N 1
ATOM 665 C CA . PHE A 1 90 ? -11.234 -11.547 -10.156 1 98.88 90 PHE A CA 1
ATOM 666 C C . PHE A 1 90 ? -12.57 -11.172 -9.531 1 98.88 90 PHE A C 1
ATOM 668 O O . PHE A 1 90 ? -13.438 -12.031 -9.352 1 98.88 90 PHE A O 1
ATOM 675 N N . ALA A 1 91 ? -12.75 -9.898 -9.203 1 98.81 91 ALA A N 1
ATOM 676 C CA . ALA A 1 91 ? -13.945 -9.406 -8.516 1 98.81 91 ALA A CA 1
ATOM 677 C C . ALA A 1 91 ? -15.188 -9.562 -9.383 1 98.81 91 ALA A C 1
ATOM 679 O O . ALA A 1 91 ? -16.297 -9.703 -8.867 1 98.81 91 ALA A O 1
ATOM 680 N N . SER A 1 92 ? -15 -9.539 -10.688 1 98.44 92 SER A N 1
ATOM 681 C CA . SER A 1 92 ? -16.125 -9.609 -11.633 1 98.44 92 SER A CA 1
ATOM 682 C C . SER A 1 92 ? -16.438 -11.055 -12 1 98.44 92 SER A C 1
ATOM 684 O O . SER A 1 92 ? -17.391 -11.312 -12.734 1 98.44 92 SER A O 1
ATO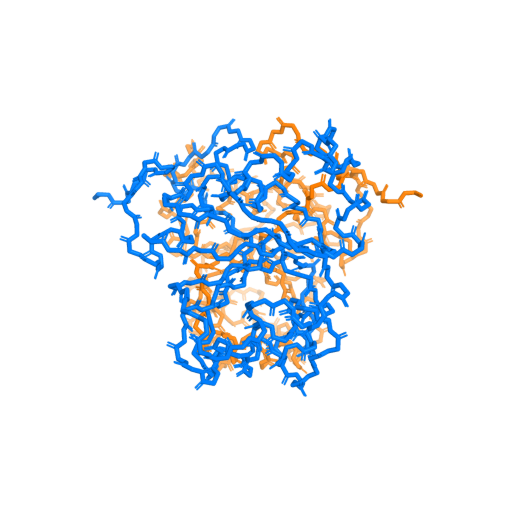M 686 N N . GLY A 1 93 ? -15.594 -12.008 -11.617 1 97.75 93 GLY A N 1
ATOM 687 C CA . GLY A 1 93 ? -15.789 -13.414 -11.945 1 97.75 93 GLY A CA 1
ATOM 688 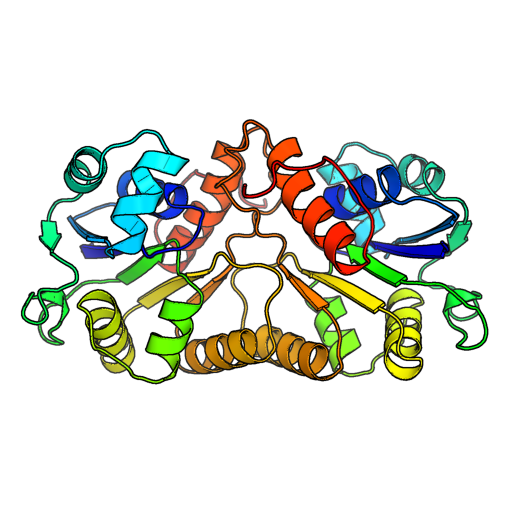C C . GLY A 1 93 ? -15.312 -13.773 -13.336 1 97.75 93 GLY A C 1
ATOM 689 O O . GLY A 1 93 ? -15.648 -14.836 -13.859 1 97.75 93 GLY A O 1
ATOM 690 N N . ILE A 1 94 ? -14.586 -12.828 -13.898 1 98.06 94 ILE A N 1
ATOM 691 C CA . ILE A 1 94 ? -14.023 -13.094 -15.219 1 98.06 94 ILE A CA 1
ATOM 692 C C . ILE A 1 94 ? -12.828 -14.039 -15.086 1 98.06 94 ILE A C 1
ATOM 694 O O . ILE A 1 94 ? -11.898 -13.773 -14.32 1 98.06 94 ILE A O 1
ATOM 698 N N . SER A 1 95 ? -12.844 -15.148 -15.773 1 97 95 SER A N 1
ATOM 699 C CA . SER A 1 95 ? -11.82 -16.188 -15.695 1 97 95 SER A CA 1
ATOM 700 C C . SER A 1 95 ? -11.305 -16.562 -17.078 1 97 95 SER A C 1
ATOM 702 O O . SER A 1 95 ? -11.273 -17.75 -17.438 1 97 95 SER A O 1
ATOM 704 N N . ASP A 1 96 ? -10.805 -15.539 -17.797 1 98.06 96 ASP A N 1
ATOM 705 C CA . ASP A 1 96 ? -10.453 -15.727 -19.203 1 98.06 96 ASP A CA 1
ATOM 706 C C . ASP A 1 96 ? -8.961 -16 -19.359 1 98.06 96 ASP A C 1
ATOM 708 O O . ASP A 1 96 ? -8.469 -16.125 -20.484 1 98.06 96 ASP A O 1
ATOM 712 N N . THR A 1 97 ? -8.188 -16.094 -18.328 1 98.62 97 THR A N 1
ATOM 713 C CA . THR A 1 97 ? -6.797 -16.531 -18.281 1 98.62 97 THR A CA 1
ATOM 714 C C . THR A 1 97 ? -6.605 -17.625 -17.219 1 98.62 97 THR A C 1
ATOM 716 O O . THR A 1 97 ? -7.488 -17.859 -16.391 1 98.62 97 THR A O 1
ATOM 719 N N . LEU A 1 98 ? -5.469 -18.281 -17.297 1 98.81 98 LEU A N 1
ATOM 720 C CA . LEU A 1 98 ? -5.215 -19.312 -16.297 1 98.81 98 LEU A CA 1
ATOM 721 C C . LEU A 1 98 ? -5.172 -18.719 -14.898 1 98.81 98 LEU A C 1
ATOM 723 O O . LEU A 1 98 ? -5.703 -19.312 -13.953 1 98.81 98 LEU A O 1
ATOM 727 N N . ILE A 1 99 ? -4.562 -17.562 -14.719 1 98.94 99 ILE A N 1
ATOM 728 C CA . ILE A 1 99 ? -4.461 -16.906 -13.414 1 98.94 99 ILE A CA 1
ATOM 729 C C . ILE A 1 99 ? -5.859 -16.609 -12.891 1 98.94 99 ILE A C 1
ATOM 731 O O . ILE A 1 99 ? -6.195 -16.953 -11.75 1 98.94 99 ILE A O 1
ATOM 735 N N . SER A 1 100 ? -6.691 -15.938 -13.703 1 98.81 100 SER A N 1
ATOM 736 C CA . SER A 1 100 ? -8.031 -15.594 -13.258 1 98.81 100 SER A CA 1
ATOM 737 C C . SER A 1 100 ? -8.867 -16.844 -12.977 1 98.81 100 SER A C 1
ATOM 739 O O . SER A 1 100 ? -9.68 -16.859 -12.047 1 98.81 100 SER A O 1
ATOM 741 N N . ARG A 1 101 ? -8.664 -17.906 -13.742 1 98.62 101 ARG A N 1
ATOM 742 C CA . ARG A 1 101 ? -9.359 -19.172 -13.516 1 98.62 101 ARG A CA 1
ATOM 743 C C . ARG A 1 101 ? -8.906 -19.812 -12.211 1 98.62 101 ARG A C 1
ATOM 745 O O . ARG A 1 101 ? -9.734 -20.328 -11.445 1 98.62 101 ARG A O 1
ATOM 752 N N . ALA A 1 102 ? -7.621 -19.812 -12.008 1 98.81 102 ALA A N 1
ATOM 753 C CA . ALA A 1 102 ? -7.09 -20.406 -10.781 1 98.81 102 ALA A CA 1
ATOM 754 C C . ALA A 1 102 ? -7.605 -19.672 -9.547 1 98.81 102 ALA A C 1
ATOM 756 O O . ALA A 1 102 ? -7.906 -20.281 -8.523 1 98.81 102 ALA A O 1
ATOM 757 N N . VAL A 1 103 ? -7.727 -18.344 -9.602 1 98.81 103 VAL A N 1
ATOM 758 C CA . VAL A 1 103 ? -8.266 -17.562 -8.492 1 98.81 103 VAL A CA 1
ATOM 759 C C . VAL A 1 103 ? -9.727 -17.938 -8.266 1 98.81 103 VAL A C 1
ATOM 761 O O . VAL A 1 103 ? -10.148 -18.156 -7.125 1 98.81 103 VAL A O 1
ATOM 764 N N . ALA A 1 104 ? -10.492 -17.984 -9.344 1 98.44 104 ALA A N 1
ATOM 765 C CA . ALA A 1 104 ? -11.898 -18.359 -9.242 1 98.44 104 ALA A CA 1
ATOM 766 C C . ALA A 1 104 ? -12.055 -19.734 -8.586 1 98.44 104 ALA A C 1
ATOM 768 O O . ALA A 1 104 ? -12.891 -19.906 -7.691 1 98.44 104 ALA A O 1
ATOM 769 N N . VAL A 1 105 ? -11.242 -20.672 -9.008 1 98.12 105 VAL A N 1
ATOM 770 C CA . VAL A 1 105 ? -11.273 -22.031 -8.469 1 98.12 105 VAL A CA 1
ATOM 771 C C . VAL A 1 105 ? -10.898 -22.016 -6.988 1 98.12 105 VAL A C 1
ATOM 773 O O . VAL A 1 105 ? -11.547 -22.672 -6.176 1 98.12 105 VAL A O 1
ATOM 776 N N . SER A 1 106 ? -9.883 -21.25 -6.652 1 98.38 106 SER A N 1
ATOM 777 C CA . SER A 1 106 ? -9.422 -21.172 -5.27 1 98.38 106 SER A CA 1
ATOM 778 C C . SER A 1 106 ? -10.508 -20.625 -4.355 1 98.38 106 SER A C 1
ATOM 780 O O . SER A 1 106 ? -10.734 -21.141 -3.262 1 98.38 106 SER A O 1
ATOM 782 N N . ILE A 1 107 ? -11.164 -19.578 -4.824 1 98.06 107 ILE A N 1
ATOM 783 C CA . ILE A 1 107 ? -12.211 -18.953 -4.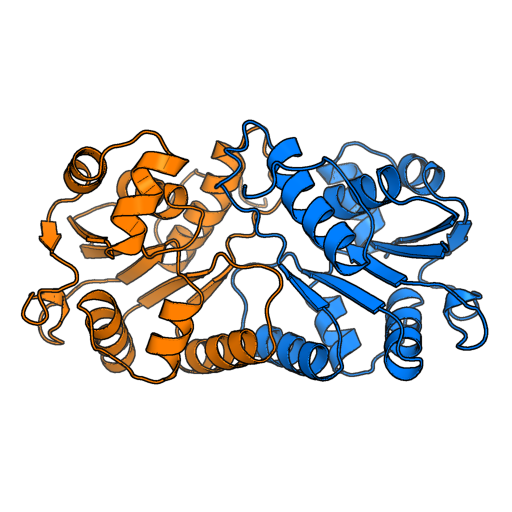023 1 98.06 107 ILE A CA 1
ATOM 784 C C . ILE A 1 107 ? -13.344 -19.953 -3.797 1 98.06 107 ILE A C 1
ATOM 786 O O . ILE A 1 107 ? -13.766 -20.172 -2.658 1 98.06 107 ILE A O 1
ATOM 790 N N . LYS A 1 108 ? -13.844 -20.609 -4.832 1 97.06 108 LYS A N 1
ATOM 791 C CA . LYS A 1 108 ? -14.992 -21.5 -4.688 1 97.06 108 LYS A CA 1
ATOM 792 C C . LYS A 1 108 ? -14.633 -22.734 -3.869 1 97.06 108 LYS A C 1
ATOM 794 O O . LYS A 1 108 ? -15.492 -23.312 -3.197 1 97.06 108 LYS A O 1
ATOM 799 N N . GLU A 1 109 ? -13.375 -23.156 -3.92 1 97.31 109 GLU A N 1
ATOM 800 C CA . GLU A 1 109 ? -12.945 -24.359 -3.205 1 97.31 109 GLU A CA 1
ATOM 801 C C . GLU A 1 109 ? -12.5 -24.031 -1.784 1 97.31 109 GLU A C 1
ATOM 803 O O . GLU A 1 109 ? -12.125 -24.922 -1.021 1 97.31 109 GLU A O 1
ATOM 808 N N . GLY A 1 110 ? -12.422 -22.734 -1.424 1 96.62 110 GLY A N 1
ATOM 809 C CA . GLY A 1 110 ? -12.086 -22.312 -0.073 1 96.62 110 GLY A CA 1
ATOM 810 C C . GLY A 1 110 ? -10.594 -22.344 0.204 1 96.62 110 GLY A C 1
ATOM 811 O O . GLY A 1 110 ? -10.172 -22.531 1.348 1 96.62 110 GLY A O 1
ATOM 812 N N . ARG A 1 111 ? -9.789 -22.188 -0.899 1 96.94 111 ARG A N 1
ATOM 813 C CA . ARG A 1 111 ? -8.336 -22.125 -0.747 1 96.94 111 ARG A CA 1
ATOM 814 C C . ARG A 1 111 ? -7.887 -20.719 -0.366 1 96.94 111 ARG A C 1
ATOM 816 O O . ARG A 1 111 ? -8.586 -19.75 -0.634 1 96.94 111 ARG A O 1
ATOM 823 N N . LYS A 1 112 ? -6.719 -20.656 0.25 1 97.88 112 LYS A N 1
ATOM 824 C CA . LYS A 1 112 ? -6.16 -19.359 0.629 1 97.88 112 LYS A CA 1
ATOM 825 C C . LYS A 1 112 ? -5.668 -18.594 -0.595 1 97.88 112 LYS A C 1
ATOM 827 O O . LYS A 1 112 ? -4.84 -19.109 -1.358 1 97.88 112 LYS A O 1
ATOM 832 N N . VAL A 1 113 ? -6.23 -17.453 -0.791 1 98.88 113 VAL A N 1
ATOM 833 C CA . VAL A 1 113 ? -5.812 -16.578 -1.875 1 98.88 113 VAL A CA 1
ATOM 834 C C . VAL A 1 113 ? -5.285 -15.266 -1.3 1 98.88 113 VAL A C 1
ATOM 836 O O . VAL A 1 113 ? -5.973 -14.594 -0.525 1 98.88 113 VAL A O 1
ATOM 839 N N . ILE A 1 114 ? -4.062 -14.906 -1.623 1 98.88 114 ILE A N 1
ATOM 840 C CA . ILE A 1 114 ? -3.441 -13.664 -1.192 1 98.88 114 ILE A CA 1
ATOM 841 C C . ILE A 1 114 ? -3.117 -12.797 -2.41 1 98.88 114 ILE A C 1
ATOM 843 O O . ILE A 1 114 ? -2.375 -13.227 -3.301 1 98.88 114 ILE A O 1
ATOM 847 N N . LEU A 1 115 ? -3.668 -11.664 -2.48 1 98.94 115 LEU A N 1
ATOM 848 C CA . LEU A 1 115 ? -3.367 -10.703 -3.531 1 98.94 115 LEU A CA 1
ATOM 849 C C . LEU A 1 115 ? -2.451 -9.602 -3.01 1 98.94 115 LEU A C 1
ATOM 851 O O . LEU A 1 115 ? -2.836 -8.836 -2.125 1 98.94 115 LEU A O 1
ATOM 855 N N . VAL A 1 116 ? -1.241 -9.523 -3.5 1 98.94 116 VAL A N 1
ATOM 856 C CA . VAL A 1 116 ? -0.348 -8.414 -3.209 1 98.94 116 VAL A CA 1
ATOM 857 C C . VAL A 1 116 ? -0.566 -7.293 -4.227 1 98.94 116 VAL A C 1
ATOM 859 O O . VAL A 1 116 ? 0.078 -7.27 -5.281 1 98.94 116 VAL A O 1
ATOM 862 N N . VAL A 1 117 ? -1.422 -6.375 -3.871 1 98.81 117 VAL A N 1
ATOM 863 C CA . VAL A 1 117 ? -1.862 -5.344 -4.801 1 98.81 117 VAL A CA 1
ATOM 864 C C . VAL A 1 117 ? -0.856 -4.195 -4.812 1 98.81 117 VAL A C 1
ATOM 866 O O . VAL A 1 117 ? -0.493 -3.668 -3.756 1 98.81 117 VAL A O 1
ATOM 869 N N . ARG A 1 118 ? -0.427 -3.873 -5.91 1 98.12 118 ARG A N 1
ATOM 870 C CA . ARG A 1 118 ? 0.48 -2.742 -6.078 1 98.12 118 ARG A CA 1
ATOM 871 C C . ARG A 1 118 ? -0.121 -1.69 -7.004 1 98.12 118 ARG A C 1
ATOM 873 O O . ARG A 1 118 ? 0.003 -1.79 -8.227 1 98.12 118 ARG A O 1
ATOM 880 N N . GLU A 1 119 ? -0.764 -0.794 -6.465 1 96.44 119 GLU A N 1
ATOM 881 C CA . GLU A 1 119 ? -1.38 0.352 -7.125 1 96.44 119 GLU A CA 1
ATOM 882 C C . GLU A 1 119 ? -1.665 1.475 -6.133 1 96.44 119 GLU A C 1
ATOM 884 O O . GLU A 1 119 ? -2.1 1.22 -5.004 1 96.44 119 GLU A O 1
ATOM 889 N N . THR A 1 120 ? -1.321 2.688 -6.477 1 97.19 120 THR A N 1
ATOM 890 C CA . THR A 1 120 ? -1.623 3.855 -5.652 1 97.19 120 THR A CA 1
ATOM 891 C C . THR A 1 120 ? -1.563 5.133 -6.484 1 97.19 120 THR A C 1
ATOM 893 O O . THR A 1 120 ? -0.728 5.258 -7.383 1 97.19 120 THR A O 1
ATOM 896 N N . PRO A 1 121 ? -2.527 5.996 -6.258 1 97.81 121 PRO A N 1
ATOM 897 C CA . PRO A 1 121 ? -3.721 5.934 -5.41 1 97.81 121 PRO A CA 1
ATOM 898 C C . PRO A 1 121 ? -4.762 4.941 -5.926 1 97.81 121 PRO A C 1
ATOM 900 O O . PRO A 1 121 ? -4.617 4.406 -7.031 1 97.81 121 PRO A O 1
ATOM 903 N N . LYS A 1 122 ? -5.727 4.652 -5.078 1 97.81 122 LYS A N 1
ATOM 904 C CA . LYS A 1 122 ? -6.797 3.734 -5.457 1 97.81 122 LYS A CA 1
ATOM 905 C C . LYS A 1 122 ? -8.094 4.488 -5.746 1 97.81 122 LYS A C 1
ATOM 907 O O . LYS A 1 122 ? -8.484 5.371 -4.977 1 97.81 122 LYS A O 1
ATOM 912 N N . SER A 1 123 ? -8.695 4.16 -6.848 1 98.12 123 SER A N 1
ATOM 913 C CA . SER A 1 123 ? -10.008 4.707 -7.156 1 98.12 123 SER A CA 1
ATOM 914 C C . SER A 1 123 ? -11.102 4.016 -6.344 1 98.12 123 SER A C 1
ATOM 916 O O . SER A 1 123 ? -10.875 2.953 -5.766 1 98.12 123 SER A O 1
ATOM 918 N N . ALA A 1 124 ? -12.25 4.641 -6.359 1 98.56 124 ALA A N 1
ATOM 919 C CA . ALA A 1 124 ? -13.406 4.004 -5.73 1 98.56 124 ALA A CA 1
ATOM 920 C C . ALA A 1 124 ? -13.711 2.66 -6.383 1 98.56 124 ALA A C 1
ATOM 922 O O . ALA A 1 124 ? -14.133 1.717 -5.707 1 98.56 124 ALA A O 1
ATOM 923 N N . ILE A 1 125 ? -13.477 2.547 -7.688 1 98.62 125 ILE A N 1
ATOM 924 C CA . ILE A 1 125 ? -13.727 1.307 -8.414 1 98.62 125 ILE A CA 1
ATOM 925 C C . ILE A 1 125 ? -12.797 0.209 -7.898 1 98.62 125 ILE A C 1
ATOM 927 O O . ILE A 1 125 ? -13.234 -0.91 -7.629 1 98.62 125 ILE A O 1
ATOM 931 N N . MET A 1 126 ? -11.57 0.51 -7.738 1 98.44 126 MET A N 1
ATOM 932 C CA . MET A 1 126 ? -10.602 -0.458 -7.23 1 98.44 126 MET A CA 1
ATOM 933 C C . MET A 1 126 ? -10.953 -0.894 -5.816 1 98.44 126 MET A C 1
ATOM 935 O O . MET A 1 126 ? -10.922 -2.084 -5.5 1 98.44 126 MET A O 1
ATOM 939 N N . LEU A 1 127 ? -11.297 0.085 -5.023 1 98.81 127 LEU A N 1
ATOM 940 C CA . LEU A 1 127 ? -11.641 -0.212 -3.635 1 98.81 127 LEU A CA 1
ATOM 941 C C . LEU A 1 127 ? -12.891 -1.083 -3.559 1 98.81 127 LEU A C 1
ATOM 943 O O . LEU A 1 127 ? -12.977 -1.976 -2.711 1 98.81 127 LEU A O 1
ATOM 947 N N . GLU A 1 128 ? -13.836 -0.833 -4.406 1 98.81 128 GLU A N 1
ATOM 948 C CA . GLU A 1 128 ? -15.039 -1.664 -4.484 1 98.81 128 GLU A CA 1
ATOM 949 C C . GLU A 1 128 ? -14.688 -3.109 -4.828 1 98.81 128 GLU A C 1
ATOM 951 O O . GLU A 1 128 ? -15.219 -4.043 -4.223 1 98.81 128 GLU A O 1
ATOM 956 N N . ASN A 1 129 ? -13.852 -3.248 -5.809 1 98.88 129 ASN A N 1
ATOM 957 C CA . ASN A 1 129 ? -13.43 -4.578 -6.23 1 98.88 129 ASN A CA 1
ATOM 958 C C . ASN A 1 129 ? -12.688 -5.312 -5.117 1 98.88 129 ASN A C 1
ATOM 960 O O . ASN A 1 129 ? -12.945 -6.488 -4.863 1 98.88 129 ASN A O 1
ATOM 964 N N . GLU A 1 130 ? -11.789 -4.625 -4.48 1 98.88 130 GLU A N 1
ATOM 965 C CA . GLU A 1 130 ? -11.047 -5.227 -3.379 1 98.88 130 GLU A CA 1
ATOM 966 C C . GLU A 1 130 ? -11.977 -5.621 -2.234 1 98.88 130 GLU A C 1
ATOM 968 O O . GLU A 1 130 ? -11.812 -6.688 -1.636 1 98.88 130 GLU A O 1
ATOM 973 N N . LEU A 1 131 ? -12.906 -4.75 -1.921 1 98.88 131 LEU A N 1
ATOM 974 C CA . LEU A 1 131 ? -13.867 -5.031 -0.863 1 98.88 131 LEU A CA 1
ATOM 975 C C . LEU A 1 131 ? -14.672 -6.289 -1.178 1 98.88 131 LEU A C 1
ATOM 977 O O . LEU A 1 131 ? -14.852 -7.148 -0.312 1 98.88 131 LEU A O 1
ATOM 981 N N . LYS A 1 132 ? -15.148 -6.406 -2.428 1 98.81 132 LYS A N 1
ATOM 982 C CA . LYS A 1 132 ? -15.891 -7.59 -2.852 1 98.81 132 LYS A CA 1
ATOM 983 C C . LYS A 1 132 ? -15.078 -8.859 -2.631 1 98.81 132 LYS A C 1
ATOM 985 O O . LYS A 1 132 ? -15.578 -9.836 -2.072 1 98.81 132 LYS A O 1
ATOM 990 N N . LEU A 1 133 ? -13.852 -8.82 -3.006 1 98.88 133 LEU A N 1
ATOM 991 C CA . LEU A 1 133 ? -12.977 -9.977 -2.883 1 98.88 133 LEU A CA 1
ATOM 992 C C . LEU A 1 133 ? -12.688 -10.289 -1.418 1 98.88 133 LEU A C 1
ATOM 994 O O . LEU A 1 133 ? -12.68 -11.453 -1.015 1 98.88 133 LEU A O 1
ATOM 998 N N . ALA A 1 134 ? -12.453 -9.219 -0.671 1 98.88 134 ALA A N 1
ATOM 999 C CA . ALA A 1 134 ? -12.195 -9.414 0.754 1 98.88 134 ALA A CA 1
ATOM 1000 C C . ALA A 1 134 ? -13.383 -10.102 1.433 1 98.88 134 ALA A C 1
ATOM 1002 O O . ALA A 1 134 ? -13.195 -10.969 2.289 1 98.88 134 ALA A O 1
ATOM 1003 N N . ARG A 1 135 ? -14.547 -9.742 1.084 1 98.5 135 ARG A N 1
ATOM 1004 C CA . ARG A 1 135 ? -15.766 -10.312 1.66 1 98.5 135 ARG A CA 1
ATOM 1005 C C . ARG A 1 135 ? -15.922 -11.773 1.264 1 98.5 135 ARG A C 1
ATOM 1007 O O . ARG A 1 135 ? -16.672 -12.516 1.898 1 98.5 135 ARG A O 1
ATOM 1014 N N . CYS A 1 136 ? -15.211 -12.18 0.21 1 98.06 136 CYS A N 1
ATOM 1015 C CA . CYS A 1 136 ? -15.227 -13.57 -0.23 1 98.06 136 CYS A CA 1
ATOM 1016 C C . CYS A 1 136 ? -14.109 -14.367 0.426 1 98.06 136 CYS A C 1
ATOM 1018 O O . CYS A 1 136 ? -13.891 -15.531 0.094 1 98.06 136 CYS A O 1
ATOM 1020 N N . GLY A 1 137 ? -13.383 -13.75 1.273 1 98 137 GLY A N 1
ATOM 1021 C CA . GLY A 1 137 ? -12.344 -14.461 2.012 1 98 137 GLY A CA 1
ATOM 1022 C C . GLY A 1 137 ? -10.961 -14.289 1.411 1 98 137 GLY A C 1
ATOM 1023 O O . GLY A 1 137 ? -9.992 -14.859 1.912 1 98 137 GLY A O 1
ATOM 1024 N N . VAL A 1 138 ? -10.852 -13.531 0.322 1 98.81 138 VAL A N 1
ATOM 1025 C CA . VAL A 1 138 ? -9.555 -13.258 -0.296 1 98.81 138 VAL A CA 1
ATOM 1026 C C . VAL A 1 138 ? -8.766 -12.281 0.567 1 98.81 138 VAL A C 1
ATOM 1028 O O . VAL A 1 138 ? -9.32 -11.305 1.075 1 98.81 138 VAL A O 1
ATOM 1031 N N . VAL A 1 139 ? -7.504 -12.547 0.783 1 98.81 139 VAL A N 1
ATOM 1032 C CA . VAL A 1 139 ? -6.645 -11.641 1.537 1 98.81 139 VAL A CA 1
ATOM 1033 C C . VAL A 1 139 ? -6.129 -10.531 0.621 1 98.81 139 VAL A C 1
ATOM 1035 O O . VAL A 1 139 ? -5.457 -10.805 -0.376 1 98.81 139 VAL A O 1
ATOM 1038 N N . ILE A 1 140 ? -6.504 -9.344 0.979 1 98.88 140 ILE A N 1
ATOM 1039 C CA . ILE A 1 140 ? -6.02 -8.18 0.25 1 98.88 140 ILE A CA 1
ATOM 1040 C C . ILE A 1 140 ? -4.797 -7.602 0.954 1 98.88 140 ILE A C 1
ATOM 1042 O O . ILE A 1 140 ? -4.906 -7.043 2.049 1 98.88 140 ILE A O 1
ATOM 1046 N N . MET A 1 141 ? -3.689 -7.727 0.312 1 98.19 141 MET A N 1
ATOM 1047 C CA . MET A 1 141 ? -2.428 -7.258 0.875 1 98.19 141 MET A CA 1
ATOM 1048 C C . MET A 1 141 ? -1.796 -6.195 -0.017 1 98.19 141 MET A C 1
ATOM 1050 O O . MET A 1 141 ? -1.117 -6.52 -0.993 1 98.19 141 MET A O 1
ATOM 1054 N N . ASP A 1 142 ? -1.915 -4.941 0.398 1 97.44 142 ASP A N 1
ATOM 1055 C CA . ASP A 1 142 ? -1.214 -3.889 -0.333 1 97.44 142 ASP A CA 1
ATOM 1056 C C . ASP A 1 142 ? 0.297 -4.008 -0.15 1 97.44 142 ASP A C 1
ATOM 1058 O O . ASP A 1 142 ? 0.773 -4.316 0.943 1 97.44 142 ASP A O 1
ATOM 1062 N N . ALA A 1 143 ? 1.015 -3.762 -1.19 1 98.25 143 ALA A N 1
ATOM 1063 C CA . ALA A 1 143 ? 2.473 -3.785 -1.115 1 98.25 143 ALA A CA 1
ATOM 1064 C C . ALA A 1 143 ? 3.006 -2.553 -0.391 1 98.25 143 ALA A C 1
ATOM 1066 O O . ALA A 1 143 ? 3.789 -1.784 -0.954 1 98.25 143 ALA A O 1
ATOM 1067 N N . ASN A 1 144 ? 2.604 -2.389 0.798 1 97.19 144 ASN A N 1
ATOM 1068 C CA . ASN A 1 144 ? 2.91 -1.222 1.618 1 97.19 144 ASN A CA 1
ATOM 1069 C C . ASN A 1 144 ? 3.713 -1.604 2.859 1 97.19 144 ASN A C 1
ATOM 1071 O O . ASN A 1 144 ? 3.141 -1.824 3.93 1 97.19 144 ASN A O 1
ATOM 1075 N N . PRO A 1 145 ? 5.016 -1.563 2.783 1 96.94 145 PRO A N 1
ATOM 1076 C CA . PRO A 1 145 ? 5.891 -2.037 3.855 1 96.94 145 PRO A CA 1
ATOM 1077 C C . PRO A 1 145 ? 5.836 -1.149 5.098 1 96.94 145 PRO A C 1
ATOM 1079 O O . PRO A 1 145 ? 5.66 0.066 4.984 1 96.94 145 PRO A O 1
ATOM 1082 N N . GLY A 1 146 ? 5.992 -1.771 6.223 1 95.62 146 GLY A N 1
ATOM 1083 C CA . GLY A 1 146 ? 6.117 -1.041 7.473 1 95.62 146 GLY A CA 1
ATOM 1084 C C . GLY A 1 146 ? 7.535 -0.584 7.758 1 95.62 146 GLY A C 1
ATOM 1085 O O . GLY A 1 146 ? 8.484 -1.079 7.148 1 95.62 146 GLY A O 1
ATOM 1086 N N . PHE A 1 147 ? 7.637 0.308 8.734 1 96.69 147 PHE A N 1
ATOM 1087 C CA . PHE A 1 147 ? 8.938 0.897 9.016 1 96.69 147 PHE A CA 1
ATOM 1088 C C . PHE A 1 147 ? 9.383 0.576 10.438 1 96.69 147 PHE A C 1
ATOM 1090 O O . PHE A 1 147 ? 10.531 0.845 10.812 1 96.69 147 PHE A O 1
ATOM 1097 N N . TYR A 1 148 ? 8.539 -0.041 11.156 1 92.56 148 TYR A N 1
ATOM 1098 C CA . TYR A 1 148 ? 8.867 -0.33 12.547 1 92.56 148 TYR A CA 1
ATOM 1099 C C . TYR A 1 148 ? 10.055 -1.275 12.641 1 92.56 148 TYR A C 1
ATOM 1101 O O . TYR A 1 148 ? 10.844 -1.203 13.586 1 92.56 148 TYR A O 1
ATOM 1109 N N . PRO A 1 149 ? 10.32 -2.152 11.625 1 93.31 149 PRO A N 1
ATOM 1110 C CA . PRO A 1 149 ? 11.547 -2.957 11.68 1 93.31 149 PRO A CA 1
ATOM 1111 C C . PRO A 1 149 ? 12.789 -2.164 11.289 1 93.31 149 PRO A C 1
ATOM 1113 O O . PRO A 1 149 ? 13.891 -2.719 11.25 1 93.31 149 PRO A O 1
ATOM 1116 N N . LYS A 1 150 ? 12.594 -0.934 10.922 1 94.69 150 LYS A N 1
ATOM 1117 C CA . LYS A 1 150 ? 13.68 -0.024 10.57 1 94.69 150 LYS A CA 1
ATOM 1118 C C . LYS A 1 150 ? 14.453 -0.537 9.359 1 94.69 150 LYS A C 1
ATOM 1120 O O . LYS A 1 150 ? 15.664 -0.774 9.438 1 94.69 150 LYS A O 1
ATOM 1125 N N . PRO A 1 151 ? 13.703 -0.687 8.211 1 96.62 151 PRO A N 1
ATOM 1126 C CA . PRO A 1 151 ? 14.352 -1.184 6.996 1 96.62 151 PRO A CA 1
ATOM 1127 C C . PRO A 1 151 ? 15.531 -0.311 6.555 1 96.62 151 PRO A C 1
ATOM 1129 O O . PRO A 1 151 ? 15.445 0.918 6.617 1 96.62 151 PRO A O 1
ATOM 1132 N N . GLY A 1 152 ? 16.625 -0.976 6.109 1 96.69 152 GLY A N 1
ATOM 1133 C CA . GLY A 1 152 ? 17.797 -0.266 5.641 1 96.69 152 GLY A CA 1
ATOM 1134 C C . GLY A 1 152 ? 18.031 -0.393 4.145 1 96.69 152 GLY A C 1
ATOM 1135 O O . GLY A 1 152 ? 18.938 0.222 3.594 1 96.69 152 GLY A O 1
ATOM 1136 N N . SER A 1 153 ? 17.188 -1.197 3.494 1 97.75 153 SER A N 1
ATOM 1137 C CA . SER A 1 153 ? 17.344 -1.445 2.064 1 97.75 153 SER A CA 1
ATOM 1138 C C . SER A 1 153 ? 16 -1.714 1.401 1 97.75 153 SER A C 1
ATOM 1140 O O . SER A 1 153 ? 15 -1.926 2.084 1 97.75 153 SER A O 1
ATOM 1142 N N . VAL A 1 154 ? 15.984 -1.627 0.131 1 97.94 154 VAL A N 1
ATOM 1143 C CA . VAL A 1 154 ? 14.805 -1.983 -0.645 1 97.94 154 VAL A CA 1
ATOM 1144 C C . VAL A 1 154 ? 14.414 -3.432 -0.357 1 97.94 154 VAL A C 1
ATOM 1146 O O . VAL A 1 154 ? 13.227 -3.746 -0.219 1 97.94 154 VAL A O 1
ATOM 1149 N N . GLU A 1 155 ? 15.445 -4.266 -0.231 1 97.5 155 GLU A N 1
ATOM 1150 C CA . GLU A 1 155 ? 15.203 -5.676 0.066 1 97.5 155 GLU A CA 1
ATOM 1151 C C . GLU A 1 155 ? 14.477 -5.844 1.398 1 97.5 155 GLU A C 1
ATOM 1153 O O . GLU A 1 155 ? 13.594 -6.695 1.528 1 97.5 155 GLU A O 1
ATOM 1158 N N . ASP A 1 156 ? 14.859 -5.035 2.346 1 98 156 ASP A N 1
ATOM 1159 C CA . ASP A 1 156 ? 14.18 -5.086 3.639 1 98 156 ASP A CA 1
ATOM 1160 C C . ASP A 1 156 ? 12.695 -4.766 3.494 1 98 156 ASP A C 1
ATOM 1162 O O . ASP A 1 156 ? 11.859 -5.383 4.152 1 98 156 ASP A O 1
ATOM 1166 N N . MET A 1 157 ? 12.406 -3.82 2.691 1 97.88 157 MET A N 1
ATOM 1167 C CA . MET A 1 157 ? 11.023 -3.406 2.475 1 97.88 157 MET A CA 1
ATOM 1168 C C . MET A 1 157 ? 10.234 -4.5 1.764 1 97.88 157 MET A C 1
ATOM 1170 O O . MET A 1 157 ? 9.086 -4.777 2.121 1 97.88 157 MET A O 1
ATOM 1174 N N . VAL A 1 158 ? 10.883 -5.125 0.771 1 98.5 158 VAL A N 1
ATOM 1175 C CA . VAL A 1 158 ? 10.266 -6.234 0.052 1 98.5 158 VAL A CA 1
ATOM 1176 C C . VAL A 1 158 ? 10.031 -7.402 1.007 1 98.5 158 VAL A C 1
ATOM 1178 O O . VAL A 1 158 ? 8.953 -8.008 1.006 1 98.5 158 VAL A O 1
ATOM 1181 N N . ASP A 1 159 ? 10.984 -7.641 1.874 1 98.5 159 ASP A N 1
ATOM 1182 C CA . ASP A 1 159 ? 10.906 -8.75 2.824 1 98.5 159 ASP A CA 1
ATOM 1183 C C . ASP A 1 159 ? 9.75 -8.555 3.799 1 98.5 159 ASP A C 1
ATOM 1185 O O . ASP A 1 159 ? 9.117 -9.523 4.219 1 98.5 159 ASP A O 1
ATOM 1189 N N . PHE A 1 160 ? 9.477 -7.367 4.152 1 98.31 160 PHE A N 1
ATOM 1190 C CA . PHE A 1 160 ? 8.344 -7.109 5.039 1 98.31 160 PHE A CA 1
ATOM 1191 C C . PHE A 1 160 ? 7.043 -7.598 4.414 1 98.31 160 PHE A C 1
ATOM 1193 O O . PHE A 1 160 ? 6.277 -8.328 5.047 1 98.31 160 PHE A O 1
ATOM 1200 N N . VAL A 1 161 ? 6.801 -7.238 3.168 1 98.5 161 VAL A N 1
ATOM 1201 C CA . VAL A 1 161 ? 5.566 -7.586 2.473 1 98.5 161 VAL A CA 1
ATOM 1202 C C . VAL A 1 161 ? 5.5 -9.102 2.27 1 98.5 161 VAL A C 1
ATOM 1204 O O . VAL A 1 161 ? 4.473 -9.727 2.547 1 98.5 161 VAL A O 1
ATOM 1207 N N . VAL A 1 162 ? 6.621 -9.672 1.848 1 98.75 162 VAL A N 1
ATOM 1208 C CA . VAL A 1 162 ? 6.672 -11.109 1.6 1 98.75 162 VAL A CA 1
ATOM 1209 C C . VAL A 1 162 ? 6.504 -11.867 2.914 1 98.75 162 VAL A C 1
ATOM 1211 O O . VAL A 1 162 ? 5.824 -12.898 2.963 1 98.75 162 VAL A O 1
ATOM 1214 N N . GLY A 1 163 ? 7.141 -11.359 3.949 1 98.31 163 GLY A N 1
ATOM 1215 C CA . GLY A 1 163 ? 6.949 -11.961 5.258 1 98.31 163 GLY A CA 1
ATOM 1216 C C . GLY A 1 163 ? 5.5 -11.969 5.703 1 98.31 163 GLY A C 1
ATOM 1217 O O . GLY A 1 163 ? 5.02 -12.961 6.258 1 98.31 163 GLY A O 1
ATOM 1218 N N . LYS A 1 164 ? 4.812 -10.891 5.484 1 97.81 164 LYS A N 1
ATOM 1219 C CA . LYS A 1 164 ? 3.393 -10.82 5.82 1 97.81 164 LYS A CA 1
ATOM 1220 C C . LYS A 1 164 ? 2.59 -11.852 5.031 1 97.81 164 LYS A C 1
ATOM 1222 O O . LYS A 1 164 ? 1.617 -12.414 5.543 1 97.81 164 LYS A O 1
ATOM 1227 N N . CYS A 1 165 ? 2.943 -12.047 3.75 1 98.38 165 CYS A N 1
ATOM 1228 C CA . CYS A 1 165 ? 2.311 -13.094 2.947 1 98.38 165 CYS A CA 1
ATOM 1229 C C . CYS A 1 165 ? 2.49 -14.461 3.592 1 98.38 165 CYS A C 1
ATOM 1231 O O . CYS A 1 165 ? 1.525 -15.211 3.748 1 98.38 165 CYS A O 1
ATOM 1233 N N . LEU A 1 166 ? 3.723 -14.719 3.953 1 98.31 166 LEU A N 1
ATOM 1234 C CA . LEU A 1 166 ? 4.035 -16.016 4.543 1 98.31 166 LEU A CA 1
ATOM 1235 C C . LEU A 1 166 ? 3.311 -16.203 5.871 1 98.31 166 LEU A C 1
ATOM 1237 O O . LEU A 1 166 ? 2.805 -17.281 6.164 1 98.31 166 LEU A O 1
ATOM 1241 N N . ASP A 1 167 ? 3.234 -15.156 6.691 1 97.38 167 ASP A N 1
ATOM 1242 C CA . ASP A 1 167 ? 2.492 -15.203 7.949 1 97.38 167 ASP A CA 1
ATOM 1243 C C . ASP A 1 167 ? 1.042 -15.617 7.715 1 97.38 167 ASP A C 1
ATOM 1245 O O . ASP A 1 167 ? 0.474 -16.375 8.5 1 97.38 167 ASP A O 1
ATOM 1249 N N . ARG A 1 168 ? 0.504 -15.156 6.625 1 96.81 168 ARG A N 1
ATOM 1250 C CA . ARG A 1 168 ? -0.918 -15.367 6.367 1 96.81 168 ARG A CA 1
ATOM 1251 C C . ARG A 1 168 ? -1.21 -16.828 6.062 1 96.81 168 ARG A C 1
ATOM 1253 O O . ARG A 1 168 ? -2.34 -17.297 6.23 1 96.81 168 ARG A O 1
ATOM 1260 N N . VAL A 1 169 ? -0.174 -17.547 5.594 1 97 169 VAL A N 1
ATOM 1261 C CA . VAL A 1 169 ? -0.396 -18.938 5.254 1 97 169 VAL A CA 1
ATOM 1262 C C . VAL A 1 169 ? 0.309 -19.844 6.27 1 97 169 VAL A C 1
ATOM 1264 O O . VAL A 1 169 ? 0.474 -21.031 6.039 1 97 169 VAL A O 1
ATOM 1267 N N . GLY A 1 170 ? 0.792 -19.234 7.336 1 96.62 170 GLY A N 1
ATOM 1268 C CA . GLY A 1 170 ? 1.291 -20 8.469 1 96.62 170 GLY A CA 1
ATOM 1269 C C . GLY A 1 170 ? 2.705 -20.516 8.273 1 96.62 170 GLY A C 1
ATOM 1270 O O . GLY A 1 170 ? 3.092 -21.531 8.852 1 96.62 170 GLY A O 1
ATOM 1271 N N . ILE A 1 171 ? 3.426 -19.891 7.426 1 97 171 ILE A N 1
ATOM 1272 C CA . ILE A 1 171 ? 4.805 -20.312 7.184 1 97 171 ILE A CA 1
ATOM 1273 C C . ILE A 1 171 ? 5.754 -19.469 8.039 1 97 171 ILE A C 1
ATOM 1275 O O . ILE A 1 171 ? 5.773 -18.234 7.922 1 97 171 ILE A O 1
ATOM 1279 N N . ASP A 1 172 ? 6.543 -20.094 8.852 1 95.62 172 ASP A N 1
ATOM 1280 C CA . ASP A 1 172 ? 7.531 -19.406 9.68 1 95.62 172 ASP A CA 1
ATOM 1281 C C . ASP A 1 172 ? 8.656 -18.828 8.82 1 95.62 172 ASP A C 1
ATOM 1283 O O . ASP A 1 172 ? 9.094 -19.469 7.859 1 95.62 172 ASP A O 1
ATOM 1287 N N . HIS A 1 173 ? 9.102 -17.625 9.148 1 95.81 173 HIS A N 1
ATOM 1288 C CA . HIS A 1 173 ? 10.18 -16.984 8.406 1 95.81 173 HIS A CA 1
ATOM 1289 C C . HIS A 1 173 ? 10.938 -15.992 9.289 1 95.81 173 HIS A C 1
ATOM 1291 O O . HIS A 1 173 ? 10.531 -15.734 10.43 1 95.81 173 HIS A O 1
ATOM 1297 N N . ASN A 1 174 ? 12.039 -15.445 8.812 1 94.56 174 ASN A N 1
ATOM 1298 C CA . ASN A 1 174 ? 12.828 -14.422 9.484 1 94.56 174 ASN A CA 1
ATOM 1299 C C . ASN A 1 174 ? 13.078 -13.219 8.578 1 94.56 174 ASN A C 1
ATOM 1301 O O . ASN A 1 174 ? 14.148 -12.617 8.617 1 94.56 174 ASN A O 1
ATOM 1305 N N . LEU A 1 175 ? 12.125 -12.984 7.77 1 94.94 175 LEU A N 1
ATOM 1306 C CA . LEU A 1 175 ? 12.305 -11.977 6.73 1 94.94 175 LEU A CA 1
ATOM 1307 C C . LEU A 1 175 ? 12.227 -10.57 7.32 1 94.94 175 LEU A C 1
ATOM 1309 O O . LEU A 1 175 ? 12.758 -9.617 6.742 1 94.94 175 LEU A O 1
ATOM 1313 N N . TYR A 1 176 ? 11.531 -10.375 8.414 1 89.5 176 TYR A N 1
ATOM 1314 C CA . TYR A 1 176 ? 11.531 -9.109 9.141 1 89.5 176 TYR A CA 1
ATOM 1315 C C . TYR A 1 176 ? 11.422 -9.344 10.641 1 89.5 176 TYR A C 1
ATOM 1317 O O . TYR A 1 176 ? 11 -10.414 11.078 1 89.5 176 TYR A O 1
ATOM 1325 N N . LYS A 1 177 ? 11.914 -8.344 11.336 1 84.62 177 LYS A N 1
ATOM 1326 C CA . LYS A 1 177 ? 11.852 -8.438 12.789 1 84.62 177 LYS A CA 1
ATOM 1327 C C . LYS A 1 177 ? 10.414 -8.297 13.281 1 84.62 177 LYS A C 1
ATOM 1329 O O . LYS A 1 177 ? 9.719 -7.336 12.938 1 84.62 177 LYS A O 1
ATOM 1334 N N . ARG A 1 178 ? 10.039 -9.297 14.109 1 82.81 178 ARG A N 1
ATOM 1335 C CA . ARG A 1 178 ? 8.695 -9.258 14.672 1 82.81 178 ARG A CA 1
ATOM 1336 C C . ARG A 1 178 ? 8.641 -8.344 15.891 1 82.81 178 ARG A C 1
ATOM 1338 O O . ARG A 1 178 ? 9.648 -8.148 16.578 1 82.81 178 ARG A O 1
ATOM 1345 N N . TRP A 1 179 ? 7.461 -7.754 16.031 1 71.75 179 TRP A N 1
ATOM 1346 C CA . TRP A 1 179 ? 7.254 -6.938 17.219 1 71.75 179 TRP A CA 1
ATOM 1347 C C . TRP A 1 179 ? 7.266 -7.797 18.484 1 71.75 179 TRP A C 1
ATOM 1349 O O . TRP A 1 179 ? 6.582 -8.82 18.547 1 71.75 179 TRP A O 1
ATOM 1359 N N . GLU A 1 180 ? 8.352 -7.641 19.391 1 68.56 180 GLU A N 1
ATOM 1360 C CA . GLU A 1 180 ? 8.422 -8.367 20.656 1 68.56 180 GLU A CA 1
ATOM 1361 C C . GLU A 1 180 ? 7.871 -7.523 21.797 1 68.56 180 GLU A C 1
ATOM 1363 O O . GLU A 1 180 ? 8.039 -6.305 21.812 1 68.56 180 GLU A O 1
ATOM 1368 N N . MET B 1 1 ? 0.899 28.672 -1.175 1 93.81 1 MET B N 1
ATOM 1369 C CA . MET B 1 1 ? 0.203 27.438 -0.872 1 93.81 1 MET B CA 1
ATOM 1370 C C . MET B 1 1 ? 0.276 27.109 0.618 1 93.81 1 MET B C 1
ATOM 1372 O O . MET B 1 1 ? 1.305 27.344 1.256 1 93.81 1 MET B O 1
ATOM 1376 N N . ARG B 1 2 ? -0.854 26.875 1.267 1 98.19 2 ARG B N 1
ATOM 1377 C CA . ARG B 1 2 ? -0.926 26.453 2.66 1 98.19 2 ARG B CA 1
ATOM 1378 C C . ARG B 1 2 ? -1.371 24.984 2.762 1 98.19 2 ARG B C 1
ATOM 1380 O O . ARG B 1 2 ? -2.434 24.625 2.256 1 98.19 2 ARG B O 1
ATOM 1387 N N . SER B 1 3 ? -0.531 24.172 3.363 1 98.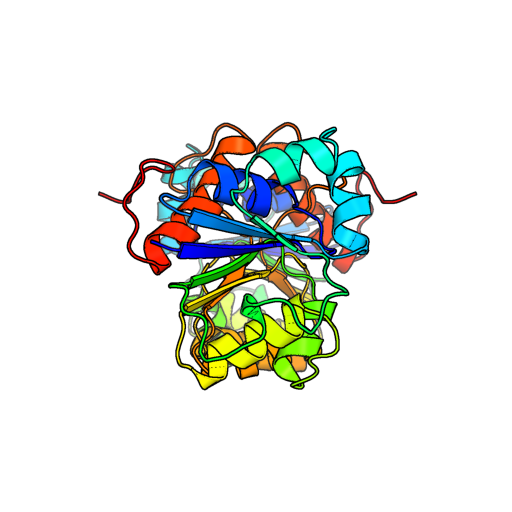69 3 SER B N 1
ATOM 1388 C CA . SER B 1 3 ? -0.803 22.75 3.475 1 98.69 3 SER B CA 1
ATOM 1389 C C . SER B 1 3 ? -0.829 22.297 4.934 1 98.69 3 SER B C 1
ATOM 1391 O O . SER B 1 3 ? -0.02 22.766 5.742 1 98.69 3 SER B O 1
ATOM 1393 N N . VAL B 1 4 ? -1.767 21.516 5.234 1 98.94 4 VAL B N 1
ATOM 1394 C CA . VAL B 1 4 ? -1.8 20.859 6.531 1 98.94 4 VAL B CA 1
ATOM 1395 C C . VAL B 1 4 ? -1.246 19.438 6.402 1 98.94 4 VAL B C 1
ATOM 1397 O O . VAL B 1 4 ? -1.64 18.688 5.504 1 98.94 4 VAL B O 1
ATOM 1400 N N . VAL B 1 5 ? -0.318 19.094 7.199 1 98.94 5 VAL B N 1
ATOM 1401 C CA . VAL B 1 5 ? 0.227 17.75 7.293 1 98.94 5 VAL B CA 1
ATOM 1402 C C . VAL B 1 5 ? -0.093 17.156 8.664 1 98.94 5 VAL B C 1
ATOM 1404 O O . VAL B 1 5 ? 0.381 17.656 9.688 1 98.94 5 VAL B O 1
ATOM 1407 N N . ALA B 1 6 ? -0.923 16.188 8.625 1 99 6 ALA B N 1
ATOM 1408 C CA . ALA B 1 6 ? -1.216 15.422 9.828 1 99 6 ALA B CA 1
ATOM 1409 C C . ALA B 1 6 ? -0.477 14.086 9.828 1 99 6 ALA B C 1
ATOM 1411 O O . ALA B 1 6 ? -0.385 13.43 8.789 1 99 6 ALA B O 1
ATOM 1412 N N . ILE B 1 7 ? 0.093 13.734 10.945 1 98.94 7 ILE B N 1
ATOM 1413 C CA . ILE B 1 7 ? 0.764 12.445 11.133 1 98.94 7 ILE B CA 1
ATOM 1414 C C . ILE B 1 7 ? 0.049 11.641 12.211 1 98.94 7 ILE B C 1
ATOM 1416 O O . ILE B 1 7 ? -0.151 12.133 13.328 1 98.94 7 ILE B O 1
ATOM 1420 N N . THR B 1 8 ? -0.425 10.453 11.812 1 98.88 8 THR B N 1
ATOM 1421 C CA . THR B 1 8 ? -1.16 9.648 12.773 1 98.88 8 THR B CA 1
ATOM 1422 C C . THR B 1 8 ? -0.397 8.367 13.102 1 98.88 8 THR B C 1
ATOM 1424 O O . THR B 1 8 ? 0.751 8.195 12.688 1 98.88 8 THR B O 1
ATOM 1427 N N . GLY B 1 9 ? -1.058 7.543 13.945 1 98.12 9 GLY B N 1
ATOM 1428 C CA . GLY B 1 9 ? -0.37 6.449 14.617 1 98.12 9 GLY B CA 1
ATOM 1429 C C . GLY B 1 9 ? -0.248 5.203 13.758 1 98.12 9 GLY B C 1
ATOM 1430 O O . GLY B 1 9 ? -0.686 4.125 14.156 1 98.12 9 GLY B O 1
ATOM 1431 N N . ALA B 1 10 ? 0.359 5.219 12.664 1 98.19 10 ALA B N 1
ATOM 1432 C CA . ALA B 1 10 ? 0.768 4.09 11.836 1 98.19 10 ALA B CA 1
ATOM 1433 C C . ALA B 1 10 ? 2.271 4.113 11.57 1 98.19 10 ALA B C 1
ATOM 1435 O O . ALA B 1 10 ? 2.91 5.16 11.695 1 98.19 10 ALA B O 1
ATOM 1436 N N . SER B 1 11 ? 2.838 2.951 11.25 1 97.44 11 SER B N 1
ATOM 1437 C CA . SER B 1 11 ? 4.23 2.932 10.812 1 97.44 11 SER B CA 1
ATOM 1438 C C . SER B 1 11 ? 4.418 3.742 9.539 1 97.44 11 SER B C 1
ATOM 1440 O O . SER B 1 11 ? 3.518 3.807 8.695 1 97.44 11 SER B O 1
ATOM 1442 N N . GLY B 1 12 ? 5.547 4.391 9.461 1 98.44 12 GLY B N 1
ATOM 1443 C CA . GLY B 1 12 ? 5.816 5.191 8.273 1 98.44 12 GLY B CA 1
ATOM 1444 C C . GLY B 1 12 ? 5.789 6.684 8.547 1 98.44 12 GLY B C 1
ATOM 1445 O O . GLY B 1 12 ? 5.328 7.461 7.711 1 98.44 12 GLY B O 1
ATOM 1446 N N . SER B 1 13 ? 6.219 7.117 9.758 1 98.69 13 SER B N 1
ATOM 1447 C CA . SER B 1 13 ? 6.316 8.531 10.094 1 98.69 13 SER B CA 1
ATOM 1448 C C . SER B 1 13 ? 7.141 9.289 9.062 1 98.69 13 SER B C 1
ATOM 1450 O O . SER B 1 13 ? 6.926 10.484 8.844 1 98.69 13 SER B O 1
ATOM 1452 N N . ILE B 1 14 ? 7.973 8.578 8.383 1 98.69 14 ILE B N 1
ATOM 1453 C CA . ILE B 1 14 ? 8.898 9.156 7.418 1 98.69 14 ILE B CA 1
ATOM 1454 C C . ILE B 1 14 ? 8.109 9.812 6.281 1 98.69 14 ILE B C 1
ATOM 1456 O O . ILE B 1 14 ? 8.578 10.773 5.664 1 98.69 14 ILE B O 1
ATOM 1460 N N . TYR B 1 15 ? 6.945 9.312 5.945 1 98.81 15 TYR B N 1
ATOM 1461 C CA . TYR B 1 15 ? 6.148 9.898 4.871 1 98.81 15 TYR B CA 1
ATOM 1462 C C . TYR B 1 15 ? 5.73 11.32 5.215 1 98.81 15 TYR B C 1
ATOM 1464 O O . TYR B 1 15 ? 5.82 12.219 4.375 1 98.81 15 TYR B O 1
ATOM 1472 N N . GLY B 1 16 ? 5.266 11.5 6.438 1 98.88 16 GLY B N 1
ATOM 1473 C CA . GLY B 1 16 ? 4.895 12.836 6.879 1 98.88 16 GLY B CA 1
ATOM 1474 C C . GLY B 1 16 ? 6.07 13.797 6.934 1 98.88 16 GLY B C 1
ATOM 1475 O O . GLY B 1 16 ? 5.973 14.93 6.465 1 98.88 16 GLY B O 1
ATOM 1476 N N . VAL B 1 17 ? 7.172 13.32 7.449 1 98.81 17 VAL B N 1
ATOM 1477 C CA . VAL B 1 17 ? 8.367 14.141 7.59 1 98.81 17 VAL B CA 1
ATOM 1478 C C . VAL B 1 17 ? 8.883 14.539 6.207 1 98.81 17 VAL B C 1
ATOM 1480 O O . VAL B 1 17 ? 9.258 15.688 5.984 1 98.81 17 VAL B O 1
ATOM 1483 N N . ARG B 1 18 ? 8.922 13.578 5.312 1 98.75 18 ARG B N 1
ATOM 1484 C CA . ARG B 1 18 ? 9.391 13.844 3.957 1 98.75 18 ARG B CA 1
ATOM 1485 C C . ARG B 1 18 ? 8.477 14.844 3.25 1 98.75 18 ARG B C 1
ATOM 1487 O O . ARG B 1 18 ? 8.945 15.695 2.498 1 98.75 18 ARG B O 1
ATOM 1494 N N . LEU B 1 19 ? 7.188 14.742 3.482 1 98.75 19 LEU B N 1
ATOM 1495 C CA . LEU B 1 19 ? 6.246 15.703 2.928 1 98.75 19 LEU B CA 1
ATOM 1496 C C . LEU B 1 19 ? 6.555 17.109 3.43 1 98.75 19 LEU B C 1
ATOM 1498 O O . LEU B 1 19 ? 6.57 18.062 2.646 1 98.75 19 LEU B O 1
ATOM 1502 N N . LEU B 1 20 ? 6.789 17.203 4.738 1 98.75 20 LEU B N 1
ATOM 1503 C CA . LEU B 1 20 ? 7.102 18.5 5.328 1 98.75 20 LEU B CA 1
ATOM 1504 C C . LEU B 1 20 ? 8.328 19.109 4.664 1 98.75 20 LEU B C 1
ATOM 1506 O O . LEU B 1 20 ? 8.398 20.328 4.484 1 98.75 20 LEU B O 1
ATOM 1510 N N . ARG B 1 21 ? 9.227 18.25 4.273 1 98.06 21 ARG B N 1
ATOM 1511 C CA . ARG B 1 21 ? 10.461 18.734 3.656 1 98.06 21 ARG B CA 1
ATOM 1512 C C . ARG B 1 21 ? 10.211 19.219 2.234 1 98.06 21 ARG B C 1
ATOM 1514 O O . ARG B 1 21 ? 10.859 20.156 1.769 1 98.06 21 ARG B O 1
ATOM 1521 N N . GLU B 1 22 ? 9.289 18.641 1.563 1 98.19 22 GLU B N 1
ATOM 1522 C CA . GLU B 1 22 ? 9.18 18.844 0.122 1 98.19 22 GLU B CA 1
ATOM 1523 C C . GLU B 1 22 ? 8.078 19.859 -0.214 1 98.19 22 GLU B C 1
ATOM 1525 O O . GLU B 1 22 ? 8.07 20.438 -1.301 1 98.19 22 GLU B O 1
ATOM 1530 N N . LEU B 1 23 ? 7.129 20.016 0.7 1 98.44 23 LEU B N 1
ATOM 1531 C CA . LEU B 1 23 ? 5.992 20.891 0.42 1 98.44 23 LEU B CA 1
ATOM 1532 C C . LEU B 1 23 ? 6.422 22.344 0.376 1 98.44 23 LEU B C 1
ATOM 1534 O O . LEU B 1 23 ? 7.199 22.797 1.222 1 98.44 23 LEU B O 1
ATOM 1538 N N . PRO B 1 24 ? 5.965 23.078 -0.586 1 98.19 24 PRO B N 1
ATOM 1539 C CA . PRO B 1 24 ? 6.227 24.531 -0.629 1 98.19 24 PRO B CA 1
ATOM 1540 C C . PRO B 1 24 ? 5.246 25.328 0.223 1 98.19 24 PRO B C 1
ATOM 1542 O O . PRO B 1 24 ? 4.223 24.797 0.663 1 98.19 24 PRO B O 1
ATOM 1545 N N . GLY B 1 25 ? 5.602 26.547 0.508 1 98.12 25 GLY B N 1
ATOM 1546 C CA . GLY B 1 25 ? 4.684 27.453 1.17 1 98.12 25 GLY B CA 1
ATOM 1547 C C . GLY B 1 25 ? 4.559 27.203 2.658 1 98.12 25 GLY B C 1
ATOM 1548 O O . GLY B 1 25 ? 5.512 26.766 3.303 1 98.12 25 GLY B O 1
ATOM 1549 N N . GLU B 1 26 ? 3.438 27.562 3.209 1 98.62 26 GLU B N 1
ATOM 1550 C CA . GLU B 1 26 ? 3.201 27.422 4.645 1 98.62 26 GLU B CA 1
ATOM 1551 C C . GLU B 1 26 ? 2.77 26 5 1 98.62 26 GLU B C 1
ATOM 1553 O O . GLU B 1 26 ? 1.82 25.469 4.418 1 98.62 26 GLU B O 1
ATOM 1558 N N . LYS B 1 27 ? 3.436 25.438 5.902 1 98.81 27 LYS B N 1
ATOM 1559 C CA . LYS B 1 27 ? 3.148 24.094 6.363 1 98.81 27 LYS B CA 1
ATOM 1560 C C . LYS B 1 27 ? 2.623 24.094 7.797 1 98.81 27 LYS B C 1
ATOM 1562 O O . LYS B 1 27 ? 3.273 24.625 8.703 1 98.81 27 LYS B O 1
ATOM 1567 N N . ILE B 1 28 ? 1.482 23.516 7.957 1 98.94 28 ILE B N 1
ATOM 1568 C CA . ILE B 1 28 ? 0.884 23.344 9.281 1 98.94 28 ILE B CA 1
ATOM 1569 C C . ILE B 1 28 ? 0.951 21.875 9.688 1 98.94 28 ILE B C 1
ATOM 1571 O O . ILE B 1 28 ? 0.529 20.984 8.938 1 98.94 28 ILE B O 1
ATOM 1575 N N . LEU B 1 29 ? 1.487 21.625 10.867 1 98.94 29 LEU B N 1
ATOM 1576 C CA . LEU B 1 29 ? 1.695 20.25 11.312 1 98.94 29 LEU B CA 1
ATOM 1577 C C . LEU B 1 29 ? 0.818 19.938 12.523 1 98.94 29 LEU B C 1
ATOM 1579 O O . LEU B 1 29 ? 0.704 20.75 13.445 1 98.94 29 LEU B O 1
ATOM 1583 N N . VAL B 1 30 ? 0.158 18.844 12.469 1 98.94 30 VAL B N 1
ATOM 1584 C CA . VAL B 1 30 ? -0.51 18.25 13.617 1 98.94 30 VAL B CA 1
ATOM 1585 C C . VAL B 1 30 ? -0.105 16.781 13.75 1 98.94 30 VAL B C 1
ATOM 1587 O O . VAL B 1 30 ? -0.161 16.016 12.773 1 98.94 30 VAL B O 1
ATOM 1590 N N . MET B 1 31 ? 0.292 16.359 14.93 1 98.94 31 MET B N 1
ATOM 1591 C CA . MET B 1 31 ? 0.631 14.961 15.195 1 98.94 31 MET B CA 1
ATOM 1592 C C . MET B 1 31 ? -0.248 14.391 16.297 1 98.94 31 MET B C 1
ATOM 1594 O O . MET B 1 31 ? -0.465 15.039 17.328 1 98.94 31 MET B O 1
ATOM 1598 N N . SER B 1 32 ? -0.772 13.227 16.016 1 98.88 32 SER B N 1
ATOM 1599 C CA . SER B 1 32 ? -1.508 12.539 17.078 1 98.88 32 SER B CA 1
ATOM 1600 C C . SER B 1 32 ? -0.577 12.094 18.203 1 98.88 32 SER B C 1
ATOM 1602 O O . SER B 1 32 ? 0.646 12.117 18.047 1 98.88 32 SER B O 1
ATOM 1604 N N . LYS B 1 33 ? -1.225 11.688 19.281 1 98.44 33 LYS B N 1
ATOM 1605 C CA . LYS B 1 33 ? -0.44 11.18 20.406 1 98.44 33 LYS B CA 1
ATOM 1606 C C . LYS B 1 33 ? 0.375 9.953 19.984 1 98.44 33 LYS B C 1
ATOM 1608 O O . LYS B 1 33 ? 1.558 9.852 20.328 1 98.44 33 LYS B O 1
ATOM 1613 N N . ALA B 1 34 ? -0.242 9.047 19.312 1 98.56 34 ALA B N 1
ATOM 1614 C CA . ALA B 1 34 ? 0.441 7.84 18.859 1 98.56 34 ALA B CA 1
ATOM 1615 C C . ALA B 1 34 ? 1.592 8.18 17.922 1 98.56 34 ALA B C 1
ATOM 1617 O O . ALA B 1 34 ? 2.666 7.582 18 1 98.56 34 ALA B O 1
ATOM 1618 N N . ALA B 1 35 ? 1.39 9.141 17.062 1 98.75 35 ALA B N 1
ATOM 1619 C CA . ALA B 1 35 ? 2.434 9.547 16.125 1 98.75 35 ALA B CA 1
ATOM 1620 C C . ALA B 1 35 ? 3.664 10.062 16.875 1 98.75 35 ALA B C 1
ATOM 1622 O O . ALA B 1 35 ? 4.797 9.781 16.484 1 98.75 35 ALA B O 1
ATOM 1623 N N . LYS B 1 36 ? 3.416 10.836 17.891 1 98.75 36 LYS B N 1
ATOM 1624 C CA . LYS B 1 36 ? 4.508 11.414 18.656 1 98.75 36 LYS B CA 1
ATOM 1625 C C . LYS B 1 36 ? 5.328 10.328 19.359 1 98.75 36 LYS B C 1
ATOM 1627 O O . LYS B 1 36 ? 6.496 10.531 19.688 1 98.75 36 LYS B O 1
ATOM 1632 N N . MET B 1 37 ? 4.691 9.195 19.578 1 98.25 37 MET B N 1
ATOM 1633 C CA . MET B 1 37 ? 5.398 8.07 20.172 1 98.25 37 MET B CA 1
ATOM 1634 C C . MET B 1 37 ? 6.148 7.273 19.109 1 98.25 37 MET B C 1
ATOM 1636 O O . MET B 1 37 ? 7.262 6.805 19.359 1 98.25 37 MET B O 1
ATOM 1640 N N . ILE B 1 38 ? 5.652 7.164 17.953 1 98.25 38 ILE B N 1
ATOM 1641 C CA . ILE B 1 38 ? 6.176 6.297 16.906 1 98.25 38 ILE B CA 1
ATOM 1642 C C . ILE B 1 38 ? 7.34 6.988 16.188 1 98.25 38 ILE B C 1
ATOM 1644 O O . ILE B 1 38 ? 8.352 6.352 15.891 1 98.25 38 ILE B O 1
ATOM 1648 N N . LEU B 1 39 ? 7.254 8.25 15.977 1 98.5 39 LEU B N 1
ATOM 1649 C CA . LEU B 1 39 ? 8.203 9.008 15.164 1 98.5 39 LEU B CA 1
ATOM 1650 C C . LEU B 1 39 ? 9.617 8.875 15.711 1 98.5 39 LEU B C 1
ATOM 1652 O O . LEU B 1 39 ? 10.531 8.461 14.992 1 98.5 39 LEU B O 1
ATOM 1656 N N . PRO B 1 40 ? 9.812 9.18 17.047 1 98.31 40 PRO B N 1
ATOM 1657 C CA . PRO B 1 40 ? 11.172 9.023 17.547 1 98.31 40 PRO B CA 1
ATOM 1658 C C . PRO B 1 40 ? 11.672 7.578 17.453 1 98.31 40 PRO B C 1
ATOM 1660 O O . PRO B 1 40 ? 12.852 7.344 17.188 1 98.31 40 PRO B O 1
ATOM 1663 N N . GLU B 1 41 ? 10.797 6.617 17.656 1 96.81 41 GLU B N 1
ATOM 1664 C CA . GLU B 1 41 ? 11.18 5.207 17.641 1 96.81 41 GLU B CA 1
ATOM 1665 C C . GLU B 1 41 ? 11.594 4.77 16.234 1 96.81 41 GLU B C 1
ATOM 1667 O O . GLU B 1 41 ? 12.57 4.035 16.078 1 96.81 41 GLU B O 1
ATOM 1672 N N . GLU B 1 42 ? 10.875 5.246 15.227 1 96.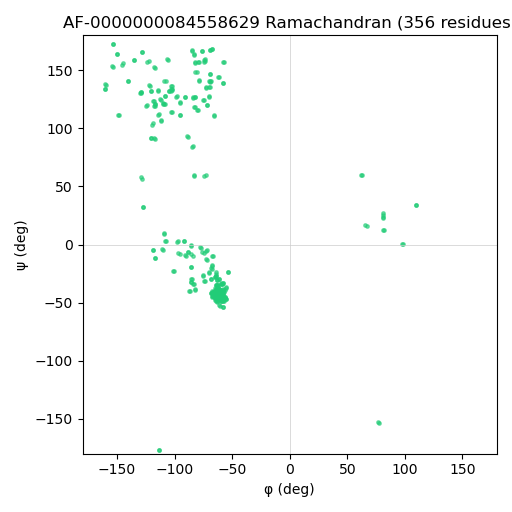94 42 GLU B N 1
ATOM 1673 C CA . GLU B 1 42 ? 11.102 4.777 13.859 1 96.94 42 GLU B CA 1
ATOM 1674 C C . GLU B 1 42 ? 12.219 5.562 13.188 1 96.94 42 GLU B C 1
ATOM 1676 O O . GLU B 1 42 ? 12.961 5.02 12.359 1 96.94 42 GLU B O 1
ATOM 1681 N N . MET B 1 43 ? 12.352 6.828 13.547 1 97.25 43 MET B N 1
ATOM 1682 C CA . MET B 1 43 ? 13.227 7.68 12.734 1 97.25 43 MET B CA 1
ATOM 1683 C C . MET B 1 43 ? 14.406 8.18 13.562 1 97.25 43 MET B C 1
ATOM 1685 O O . MET B 1 43 ? 15.328 8.797 13.016 1 97.25 43 MET B O 1
ATOM 1689 N N . GLY B 1 44 ? 14.391 8.023 14.867 1 97 44 GLY B N 1
ATOM 1690 C CA . GLY B 1 44 ? 15.406 8.641 15.703 1 97 44 GLY B CA 1
ATOM 1691 C C . GLY B 1 44 ? 15.32 10.156 15.711 1 97 44 GLY B C 1
ATOM 1692 O O . GLY B 1 44 ? 16.312 10.828 15.977 1 97 44 GLY B O 1
ATOM 1693 N N . MET B 1 45 ? 14.273 10.68 15.297 1 97.19 45 MET B N 1
ATOM 1694 C CA . MET B 1 45 ? 13.961 12.109 15.258 1 97.19 45 MET B CA 1
ATOM 1695 C C . MET B 1 45 ? 13.023 12.492 16.406 1 97.19 45 MET B C 1
ATOM 1697 O O . MET B 1 45 ? 12.039 11.797 16.656 1 97.19 45 MET B O 1
ATOM 1701 N N . SER B 1 46 ? 13.344 13.578 17.125 1 98.31 46 SER B N 1
ATOM 1702 C CA . SER B 1 46 ? 12.445 14.023 18.188 1 98.31 46 SER B CA 1
ATOM 1703 C C . SER B 1 46 ? 11.195 14.688 17.609 1 98.31 46 SER B C 1
ATOM 1705 O O . SER B 1 46 ? 11.195 15.133 16.469 1 98.31 46 SER B O 1
ATOM 1707 N N . VAL B 1 47 ? 10.188 14.656 18.453 1 98.69 47 VAL B N 1
ATOM 1708 C CA . VAL B 1 47 ? 8.945 15.336 18.078 1 98.69 47 VAL B CA 1
ATOM 1709 C C . VAL B 1 47 ? 9.234 16.812 17.766 1 98.69 47 VAL B C 1
ATOM 1711 O O . VAL B 1 47 ? 8.719 17.359 16.797 1 98.69 47 VAL B O 1
ATOM 1714 N N . GLU B 1 48 ? 10.102 17.391 18.547 1 98.56 48 GLU B N 1
ATOM 1715 C CA . GLU B 1 48 ? 10.453 18.797 18.391 1 98.56 48 GLU B CA 1
ATOM 1716 C C . GLU B 1 48 ? 11.148 19.047 17.062 1 98.56 48 GLU B C 1
ATOM 1718 O O . GLU B 1 48 ? 10.938 20.078 16.438 1 98.56 48 GLU B O 1
ATOM 1723 N N . GLN B 1 49 ? 11.969 18.156 16.672 1 98.62 49 GLN B N 1
ATOM 1724 C CA . GLN B 1 49 ? 12.664 18.281 15.391 1 98.62 49 GLN B CA 1
ATOM 1725 C C . GLN B 1 49 ? 11.68 18.266 14.227 1 98.62 49 GLN B C 1
ATOM 1727 O O . GLN B 1 49 ? 11.828 19.016 13.266 1 98.62 49 GLN B O 1
ATOM 1732 N N . ALA B 1 50 ? 10.695 17.375 14.297 1 98.62 50 ALA B N 1
ATOM 1733 C CA . ALA B 1 50 ? 9.656 17.344 13.273 1 98.62 50 ALA B CA 1
ATOM 1734 C C . ALA B 1 50 ? 8.836 18.625 13.281 1 98.62 50 ALA B C 1
ATOM 1736 O O . ALA B 1 50 ? 8.547 19.188 12.219 1 98.62 50 ALA B O 1
ATOM 1737 N N . GLU B 1 51 ? 8.477 19.078 14.492 1 98.81 51 GLU B N 1
ATOM 1738 C CA . GLU B 1 51 ? 7.68 20.297 14.633 1 98.81 51 GLU B CA 1
ATOM 1739 C C . GLU B 1 51 ? 8.414 21.5 14.07 1 9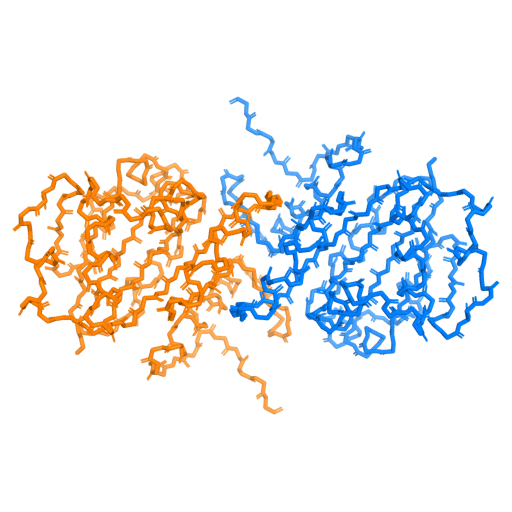8.81 51 GLU B C 1
ATOM 1741 O O . GLU B 1 51 ? 7.789 22.422 13.531 1 98.81 51 GLU B O 1
ATOM 1746 N N . ALA B 1 52 ? 9.703 21.484 14.117 1 98.69 52 ALA B N 1
ATOM 1747 C CA . ALA B 1 52 ? 10.523 22.594 13.656 1 98.69 52 ALA B CA 1
ATOM 1748 C C . ALA B 1 52 ? 10.508 22.703 12.133 1 98.69 52 ALA B C 1
ATOM 1750 O O . ALA B 1 52 ? 10.898 23.719 11.562 1 98.69 52 ALA B O 1
ATOM 1751 N N . MET B 1 53 ? 10.016 21.672 11.43 1 98.5 53 MET B N 1
ATOM 1752 C CA . MET B 1 53 ? 9.969 21.656 9.977 1 98.5 53 MET B CA 1
ATOM 1753 C C . MET B 1 53 ? 8.711 22.344 9.461 1 98.5 53 MET B C 1
ATOM 1755 O O . MET B 1 53 ? 8.57 22.562 8.258 1 98.5 53 MET B O 1
ATOM 1759 N N . ALA B 1 54 ? 7.809 22.688 10.359 1 98.81 54 ALA B N 1
ATOM 1760 C CA . ALA B 1 54 ? 6.547 23.328 9.992 1 98.81 54 ALA B CA 1
ATOM 1761 C C . ALA B 1 54 ? 6.551 24.812 10.367 1 98.81 54 ALA B C 1
ATOM 1763 O O . ALA B 1 54 ? 7.402 25.266 11.141 1 98.81 54 ALA B O 1
ATOM 1764 N N . ASP B 1 55 ? 5.73 25.516 9.766 1 98.81 55 ASP B N 1
ATOM 1765 C CA . ASP B 1 55 ? 5.586 26.938 10.062 1 98.81 55 ASP B CA 1
ATOM 1766 C C . ASP B 1 55 ? 4.629 27.156 11.227 1 98.81 55 ASP B C 1
ATOM 1768 O O . ASP B 1 55 ? 4.738 28.156 11.953 1 98.81 55 ASP B O 1
ATOM 1772 N N . LYS B 1 56 ? 3.705 26.281 11.375 1 98.75 56 LYS B N 1
ATOM 1773 C CA . LYS B 1 56 ? 2.732 26.281 12.469 1 98.75 56 LYS B CA 1
ATOM 1774 C C . LYS B 1 56 ? 2.473 24.859 12.969 1 98.75 56 LYS B C 1
ATOM 1776 O O . LYS B 1 56 ? 2.438 23.922 12.18 1 98.75 56 LYS B O 1
ATOM 1781 N N . VAL B 1 57 ? 2.342 24.766 14.25 1 98.88 57 VAL B N 1
ATOM 1782 C CA . VAL B 1 57 ? 2.08 23.469 14.867 1 98.88 57 VAL B CA 1
ATOM 1783 C C . VAL B 1 57 ? 0.877 23.578 15.797 1 98.88 57 VAL B C 1
ATOM 1785 O O . VAL B 1 57 ? 0.769 24.531 16.578 1 98.88 57 VAL B O 1
ATOM 1788 N N . PHE B 1 58 ? -0.039 22.688 15.688 1 98.88 58 PHE B N 1
ATOM 1789 C CA . PHE B 1 58 ? -1.15 22.594 16.625 1 98.88 58 PHE B CA 1
ATOM 1790 C C . PHE B 1 58 ? -1.124 21.266 17.375 1 98.88 58 PHE B C 1
ATOM 1792 O O . PHE B 1 58 ? -0.629 20.266 16.844 1 98.88 58 PHE B O 1
ATOM 1799 N N . ASP B 1 59 ? -1.665 21.328 18.547 1 98.62 59 ASP B N 1
ATOM 1800 C CA . ASP B 1 59 ? -1.895 20.094 19.281 1 98.62 59 ASP B CA 1
ATOM 1801 C C . ASP B 1 59 ? -3.146 19.375 18.781 1 98.62 59 ASP B C 1
ATOM 1803 O O . ASP B 1 59 ? -4.164 20.016 18.516 1 98.62 59 ASP B O 1
ATOM 1807 N N . ASP B 1 60 ? -3.074 18.062 18.703 1 98.75 60 ASP B N 1
ATOM 1808 C CA . ASP B 1 60 ? -4.199 17.281 18.188 1 98.75 60 ASP B CA 1
ATOM 1809 C C . ASP B 1 60 ? -5.402 17.375 19.125 1 98.75 60 ASP B C 1
ATOM 1811 O O . ASP B 1 60 ? -6.523 17.031 18.75 1 98.75 60 ASP B O 1
ATOM 1815 N N . ASP B 1 61 ? -5.242 17.922 20.297 1 98.31 61 ASP B N 1
ATOM 1816 C CA . ASP B 1 61 ? -6.32 18.078 21.266 1 98.31 61 ASP B CA 1
ATOM 1817 C C . ASP B 1 61 ? -6.93 19.484 21.188 1 98.31 61 ASP B C 1
ATOM 1819 O O . ASP B 1 61 ? -7.938 19.766 21.828 1 98.31 61 ASP B O 1
ATOM 1823 N N . ASP B 1 62 ? -6.32 20.328 20.422 1 98.06 62 ASP B N 1
ATOM 1824 C CA . ASP B 1 62 ? -6.82 21.688 20.297 1 98.06 62 ASP B CA 1
ATOM 1825 C C . ASP B 1 62 ? -7.926 21.781 19.234 1 98.06 62 ASP B C 1
ATOM 1827 O O . ASP B 1 62 ? -7.699 22.266 18.125 1 98.06 62 ASP B O 1
ATOM 1831 N N . LEU B 1 63 ? -9.086 21.484 19.641 1 96.62 63 LEU B N 1
ATOM 1832 C CA . LEU B 1 63 ? -10.227 21.406 18.734 1 96.62 63 LEU B CA 1
ATOM 1833 C C . LEU B 1 63 ? -10.641 22.797 18.266 1 96.62 63 LEU B C 1
ATOM 1835 O O . LEU B 1 63 ? -11.469 22.938 17.359 1 96.62 63 LEU B O 1
ATOM 1839 N N . PHE B 1 64 ? -10.031 23.859 18.781 1 95.06 64 PHE B N 1
ATOM 1840 C CA . PHE B 1 64 ? -10.414 25.219 18.422 1 95.06 64 PHE B CA 1
ATOM 1841 C C . PHE B 1 64 ? -9.344 25.859 17.547 1 95.06 64 PHE B C 1
ATOM 1843 O O . PHE B 1 64 ? -9.445 27.047 17.219 1 95.06 64 PHE B O 1
ATOM 1850 N N . ALA B 1 65 ? -8.328 25.062 17.234 1 97.62 65 ALA B N 1
ATOM 1851 C 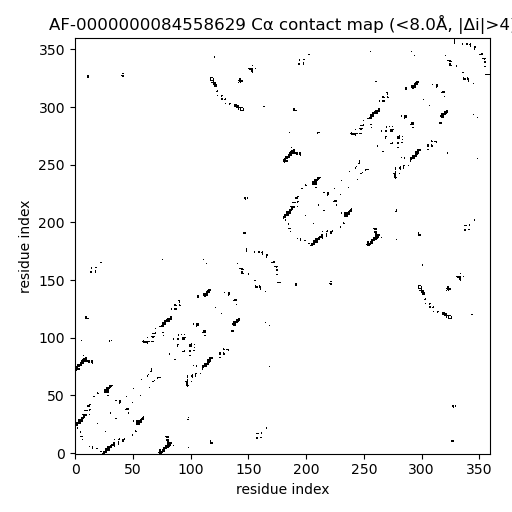CA . ALA B 1 65 ? -7.305 25.578 16.344 1 97.62 65 ALA B CA 1
ATOM 1852 C C . ALA B 1 65 ? -7.91 26.031 15.008 1 97.62 65 ALA B C 1
ATOM 1854 O O . ALA B 1 65 ? -8.977 25.547 14.617 1 97.62 65 ALA B O 1
ATOM 1855 N N . SER B 1 66 ? -7.289 26.859 14.336 1 97.75 66 SER B N 1
ATOM 1856 C CA . SER B 1 66 ? -7.812 27.531 13.148 1 97.75 66 SER B CA 1
ATOM 1857 C C . SER B 1 66 ? -8.195 26.516 12.07 1 97.75 66 SER B C 1
ATOM 1859 O O . SER B 1 66 ? -9.195 26.688 11.375 1 97.75 66 SER B O 1
ATOM 1861 N N . ILE B 1 67 ? -7.496 25.406 11.945 1 97.94 67 ILE B N 1
ATOM 1862 C CA . ILE B 1 67 ? -7.699 24.484 10.836 1 97.94 67 ILE B CA 1
ATOM 1863 C C . ILE B 1 67 ? -8.977 23.672 11.062 1 97.94 67 ILE B C 1
ATOM 1865 O O . ILE B 1 67 ? -9.398 22.906 10.195 1 97.94 67 ILE B O 1
ATOM 1869 N N . SER B 1 68 ? -9.578 23.828 12.227 1 97.06 68 SER B N 1
ATOM 1870 C CA . SER B 1 68 ? -10.844 23.156 12.516 1 97.06 68 SER B CA 1
ATOM 1871 C C . SER B 1 68 ? -12.023 23.984 12 1 97.06 68 SER B C 1
ATOM 1873 O O . SER B 1 68 ? -13.18 23.547 12.102 1 97.06 68 SER B O 1
ATOM 1875 N N . SER B 1 69 ? -11.719 25.062 11.461 1 96.31 69 SER B N 1
ATOM 1876 C CA . SER B 1 69 ? -12.758 25.969 10.961 1 96.31 69 SER B CA 1
ATOM 1877 C C . SER B 1 69 ? -12.805 25.969 9.438 1 96.31 69 SER B C 1
ATOM 1879 O O . SER B 1 69 ? -11.758 25.984 8.781 1 96.31 69 SER B O 1
ATOM 1881 N N . GLY B 1 70 ? -14.008 26.016 8.883 1 95.38 70 GLY B N 1
ATOM 1882 C CA . GLY B 1 70 ? -14.195 26.109 7.441 1 95.38 70 GLY B CA 1
ATOM 1883 C C . GLY B 1 70 ? -13.75 27.453 6.883 1 95.38 70 GLY B C 1
ATOM 1884 O O . GLY B 1 70 ? -13.469 27.562 5.688 1 95.38 70 GLY B O 1
ATOM 1885 N N . SER B 1 71 ? -13.672 28.422 7.738 1 95.31 71 SER B N 1
ATOM 1886 C CA . SER B 1 71 ? -13.367 29.766 7.273 1 95.31 71 SER B CA 1
ATOM 1887 C C . SER B 1 71 ? -11.859 29.984 7.16 1 95.31 71 SER B C 1
ATOM 1889 O O . SER B 1 71 ? -11.414 30.969 6.559 1 95.31 71 SER B O 1
ATOM 1891 N N . TYR B 1 72 ? -11.078 29.172 7.82 1 97.06 72 TYR B N 1
ATOM 1892 C CA . TYR B 1 72 ? -9.633 29.219 7.664 1 97.06 72 TYR B CA 1
ATOM 1893 C C . TYR B 1 72 ? -9.195 28.484 6.402 1 97.06 72 TYR B C 1
ATOM 1895 O O . TYR B 1 72 ? -9.328 27.266 6.312 1 97.06 72 TYR B O 1
ATOM 1903 N N . HIS B 1 73 ? -8.648 29.156 5.504 1 96.06 73 HIS B N 1
ATOM 1904 C CA . HIS B 1 73 ? -8.383 28.562 4.199 1 96.06 73 HIS B CA 1
ATOM 1905 C C . HIS B 1 73 ? -7.004 27.922 4.152 1 96.06 73 HIS B C 1
ATOM 1907 O O . HIS B 1 73 ? -6.016 28.531 4.57 1 96.06 73 HIS B O 1
ATOM 1913 N N . TYR B 1 74 ? -6.926 26.75 3.795 1 97.44 74 TYR B N 1
ATOM 1914 C CA . TYR B 1 74 ? -5.727 26.031 3.359 1 97.44 74 TYR B CA 1
ATOM 1915 C C . TYR B 1 74 ? -6.012 25.203 2.117 1 97.44 74 TYR B C 1
ATOM 1917 O O . TYR B 1 74 ? -7.164 24.875 1.833 1 97.44 74 TYR B O 1
ATOM 1925 N N . ASP B 1 75 ? -5.004 24.859 1.394 1 97.5 75 ASP B N 1
ATOM 1926 C CA . ASP B 1 75 ? -5.16 24.312 0.046 1 97.5 75 ASP B CA 1
ATOM 1927 C C . ASP B 1 75 ? -5.352 22.797 0.077 1 97.5 75 ASP B C 1
ATOM 1929 O O . ASP B 1 75 ? -6.113 22.25 -0.722 1 97.5 75 ASP B O 1
ATOM 1933 N N . CYS B 1 76 ? -4.641 22.172 0.917 1 98.38 76 CYS B N 1
ATOM 1934 C CA . CYS B 1 76 ? -4.703 20.719 0.942 1 98.38 76 CYS B CA 1
ATOM 1935 C C . CYS B 1 76 ? -4.336 20.172 2.32 1 98.38 76 CYS B C 1
ATOM 1937 O O . CYS B 1 76 ? -3.725 20.875 3.123 1 98.38 76 CYS B O 1
ATOM 1939 N N . LEU B 1 77 ? -4.832 19.031 2.65 1 98.88 77 LEU B N 1
ATOM 1940 C CA . LEU B 1 77 ? -4.574 18.312 3.895 1 98.88 77 LEU B CA 1
ATOM 1941 C C . LEU B 1 77 ? -4.055 16.906 3.613 1 98.88 77 LEU B C 1
ATOM 1943 O O . LEU B 1 77 ? -4.695 16.141 2.898 1 98.88 77 LEU B O 1
ATOM 1947 N N . PHE B 1 78 ? -2.867 16.641 4.086 1 98.94 78 PHE B N 1
ATOM 1948 C CA . PHE B 1 78 ? -2.291 15.297 4.051 1 98.94 78 PHE B CA 1
ATOM 1949 C C . PHE B 1 78 ? -2.381 14.633 5.418 1 98.94 78 PHE B C 1
ATOM 1951 O O . PHE B 1 78 ? -2.102 15.266 6.441 1 98.94 78 PHE B O 1
ATOM 1958 N N . VAL B 1 79 ? -2.807 13.43 5.434 1 99 79 VAL B N 1
ATOM 1959 C CA . VAL B 1 79 ? -2.588 12.578 6.598 1 99 79 VAL B CA 1
ATOM 1960 C C . VAL B 1 79 ? -1.611 11.453 6.238 1 99 79 VAL B C 1
ATOM 1962 O O . VAL B 1 79 ? -1.967 10.516 5.52 1 99 79 VAL B O 1
ATOM 1965 N N . ALA B 1 80 ? -0.339 11.57 6.777 1 98.94 80 ALA B N 1
ATOM 1966 C CA . ALA B 1 80 ? 0.74 10.711 6.309 1 98.94 80 ALA B CA 1
ATOM 1967 C C . ALA B 1 80 ? 1.742 10.43 7.422 1 98.94 80 ALA B C 1
ATOM 1969 O O . ALA B 1 80 ? 2.521 11.305 7.801 1 98.94 80 ALA B O 1
ATOM 1970 N N . PRO B 1 81 ? 1.779 9.242 7.863 1 98.88 81 PRO B N 1
ATOM 1971 C CA . PRO B 1 81 ? 0.886 8.133 7.516 1 98.88 81 PRO B CA 1
ATOM 1972 C C . PRO B 1 81 ? -0.5 8.273 8.141 1 98.88 81 PRO B C 1
ATOM 1974 O O . PRO B 1 81 ? -0.681 9.055 9.078 1 98.88 81 PRO B O 1
ATOM 1977 N N . CYS B 1 82 ? -1.399 7.59 7.555 1 98.94 82 CYS B N 1
ATOM 1978 C CA . CYS B 1 82 ? -2.764 7.531 8.062 1 98.94 82 CYS B CA 1
ATOM 1979 C C . CYS B 1 82 ? -3.078 6.148 8.625 1 98.94 82 CYS B C 1
ATOM 1981 O O . CYS B 1 82 ? -3.004 5.148 7.906 1 98.94 82 CYS B O 1
ATOM 1983 N N . SER B 1 83 ? -3.434 6.094 9.875 1 98.69 83 SER B N 1
ATOM 1984 C CA . SER B 1 83 ? -3.723 4.824 10.531 1 98.69 83 SER B CA 1
ATOM 1985 C C . SER B 1 83 ? -5.117 4.324 10.18 1 98.69 83 SER B C 1
ATOM 1987 O O . SER B 1 83 ? -5.988 5.109 9.805 1 98.69 83 SER B O 1
ATOM 1989 N N . GLU B 1 84 ? -5.262 3.012 10.328 1 97.94 84 GLU B N 1
ATOM 1990 C CA . GLU B 1 84 ? -6.574 2.41 10.117 1 97.94 84 GLU B CA 1
ATOM 1991 C C . GLU B 1 84 ? -7.625 3.029 11.031 1 97.94 84 GLU B C 1
ATOM 1993 O O . GLU B 1 84 ? -8.766 3.262 10.617 1 97.94 84 GLU B O 1
ATOM 1998 N N . SER B 1 85 ? -7.238 3.271 12.266 1 98.25 85 SER B N 1
ATOM 1999 C CA . SER B 1 85 ? -8.156 3.889 13.219 1 98.25 85 SER B CA 1
ATOM 2000 C C . SER B 1 85 ? -8.586 5.277 12.758 1 98.25 85 SER B C 1
ATOM 2002 O O . SER B 1 85 ? -9.758 5.645 12.891 1 98.25 85 SER B O 1
ATOM 2004 N N . SER B 1 86 ? -7.656 6.027 12.266 1 98.81 86 SER B N 1
ATOM 2005 C CA . SER B 1 86 ? -7.98 7.355 11.758 1 98.81 86 SER B CA 1
ATOM 2006 C C . SER B 1 86 ? -8.914 7.27 10.555 1 98.81 86 SER B C 1
ATOM 2008 O O . SER B 1 86 ? -9.906 7.996 10.477 1 98.81 86 SER B O 1
ATOM 2010 N N . VAL B 1 87 ? -8.625 6.348 9.633 1 98.81 87 VAL B N 1
ATOM 2011 C CA . VAL B 1 87 ? -9.5 6.141 8.477 1 98.81 87 VAL B CA 1
ATOM 2012 C C . VAL B 1 87 ? -10.922 5.848 8.945 1 98.81 87 VAL B C 1
ATOM 2014 O O . VAL B 1 87 ? -11.883 6.41 8.414 1 98.81 87 VAL B O 1
ATOM 2017 N N . ALA B 1 88 ? -11.023 4.969 9.906 1 98.81 88 ALA B N 1
ATOM 2018 C CA . ALA B 1 88 ? -12.328 4.586 10.43 1 98.81 88 ALA B CA 1
ATOM 2019 C C . ALA B 1 88 ? -13.062 5.793 11.008 1 98.81 88 ALA B C 1
ATOM 2021 O O . ALA B 1 88 ? -14.258 5.969 10.773 1 98.81 88 ALA B O 1
ATOM 2022 N N . LYS B 1 89 ? -12.328 6.625 11.75 1 98.69 89 LYS B N 1
ATOM 2023 C CA . LYS B 1 89 ? -12.93 7.824 12.32 1 98.69 89 LYS B CA 1
ATOM 2024 C C . LYS B 1 89 ? -13.43 8.766 11.227 1 98.69 89 LYS B C 1
ATOM 2026 O O . LYS B 1 89 ? -14.562 9.242 11.281 1 98.69 89 LYS B O 1
ATOM 2031 N N . PHE B 1 90 ? -12.547 8.984 10.289 1 98.88 90 PHE B N 1
ATOM 2032 C CA . PHE B 1 90 ? -12.922 9.867 9.188 1 98.88 90 PHE B CA 1
ATOM 2033 C C . PHE B 1 90 ? -14.172 9.359 8.492 1 98.88 90 PHE B C 1
ATOM 2035 O O . PHE B 1 90 ? -15.117 10.125 8.258 1 98.88 90 PHE B O 1
ATOM 2042 N N . ALA B 1 91 ? -14.195 8.07 8.156 1 98.81 91 ALA B N 1
ATOM 2043 C CA . ALA B 1 91 ? -15.281 7.457 7.398 1 98.81 91 ALA B CA 1
ATOM 2044 C C . ALA B 1 91 ? -16.594 7.48 8.195 1 98.81 91 ALA B C 1
ATOM 2046 O O . ALA B 1 91 ? -17.672 7.504 7.613 1 98.81 91 ALA B O 1
ATOM 2047 N N . SER B 1 92 ? -16.484 7.477 9.508 1 98.44 92 SER B N 1
ATOM 2048 C CA . SER B 1 92 ? -17.656 7.43 10.375 1 98.44 92 SER B CA 1
ATOM 2049 C C . SER B 1 92 ? -18.141 8.836 10.727 1 98.44 92 SER B C 1
ATOM 2051 O O . SER B 1 92 ? -19.156 8.992 11.398 1 98.44 92 SER B O 1
ATOM 2053 N N . GLY B 1 93 ? -17.375 9.875 10.383 1 97.81 93 GLY B N 1
ATOM 2054 C CA . GLY B 1 93 ? -17.734 11.25 10.695 1 97.81 93 GLY B CA 1
ATOM 2055 C C . GLY B 1 93 ? -17.391 11.656 12.109 1 97.81 93 GLY B C 1
ATOM 2056 O O . GLY B 1 93 ? -17.859 12.68 12.602 1 97.81 93 GLY B O 1
ATOM 2057 N N . ILE B 1 94 ? -16.609 10.789 12.719 1 98.06 94 ILE B N 1
ATOM 2058 C CA . ILE B 1 94 ? -16.141 11.117 14.062 1 98.06 94 ILE B CA 1
ATOM 2059 C C . ILE B 1 94 ? -15.055 12.18 13.992 1 98.06 94 ILE B C 1
ATOM 2061 O O . ILE B 1 94 ? -14.062 12.016 13.273 1 98.06 94 ILE B O 1
ATOM 2065 N N . SER B 1 95 ? -15.219 13.273 14.68 1 97.06 95 SER B N 1
ATOM 2066 C CA . SER B 1 95 ? -14.305 14.414 14.664 1 97.06 95 SER B CA 1
ATOM 2067 C C . SER B 1 95 ? -13.922 14.836 16.078 1 97.06 95 SER B C 1
ATOM 2069 O O . SER B 1 95 ? -14.031 16.016 16.422 1 97.06 95 SER B O 1
ATOM 2071 N N . ASP B 1 96 ? -13.336 13.875 16.812 1 98.06 96 ASP B N 1
ATOM 2072 C CA . ASP B 1 96 ? -13.094 14.086 18.234 1 98.06 96 ASP B CA 1
ATOM 2073 C C . ASP B 1 96 ? -11.648 14.531 18.484 1 98.06 96 ASP B C 1
ATOM 2075 O O . ASP B 1 96 ? -11.242 14.711 19.641 1 98.06 96 ASP B O 1
ATOM 2079 N N . THR B 1 97 ? -10.836 14.711 17.516 1 98.62 97 THR B N 1
ATOM 2080 C CA . THR B 1 97 ? -9.5 15.289 17.547 1 98.62 97 THR B CA 1
ATOM 2081 C C . THR B 1 97 ? -9.367 16.391 16.5 1 98.62 97 THR B C 1
ATOM 2083 O O . THR B 1 97 ? -10.219 16.531 15.633 1 98.62 97 THR B O 1
ATOM 2086 N N . LEU B 1 98 ? -8.305 17.188 16.641 1 98.81 98 LEU B N 1
ATOM 2087 C CA . LEU B 1 98 ? -8.102 18.234 15.664 1 98.81 98 LEU B CA 1
ATOM 2088 C C . LEU B 1 98 ? -7.918 17.656 14.266 1 98.81 98 LEU B C 1
ATOM 2090 O O . LEU B 1 98 ? -8.453 18.188 13.297 1 98.81 98 LEU B O 1
ATOM 2094 N N . ILE B 1 99 ? -7.184 16.547 14.133 1 98.94 99 ILE B N 1
ATOM 2095 C CA . ILE B 1 99 ? -6.945 15.922 12.836 1 98.94 99 ILE B CA 1
ATOM 2096 C C . ILE B 1 99 ? -8.273 15.477 12.227 1 98.94 99 ILE B C 1
ATOM 2098 O O . ILE B 1 99 ? -8.57 15.789 11.078 1 98.94 99 ILE B O 1
ATOM 2102 N N . SER B 1 100 ? -9.07 14.727 12.992 1 98.81 100 SER B N 1
ATOM 2103 C CA . SER B 1 100 ? -10.344 14.242 12.469 1 98.81 100 SER B CA 1
ATOM 2104 C C . SER B 1 100 ? -11.281 15.398 12.133 1 98.81 100 SER B C 1
ATOM 2106 O O . SER B 1 100 ? -12.039 15.328 11.164 1 98.81 100 SER B O 1
ATOM 2108 N N . ARG B 1 101 ? -11.227 16.484 12.914 1 98.62 101 ARG B N 1
ATOM 2109 C CA . ARG B 1 101 ? -12.039 17.672 12.641 1 98.62 101 ARG B CA 1
ATOM 2110 C C . ARG B 1 101 ? -11.586 18.359 11.359 1 98.62 101 ARG B C 1
ATOM 2112 O O . ARG B 1 101 ? -12.414 18.766 10.547 1 98.62 101 ARG B O 1
ATOM 2119 N N . ALA B 1 102 ? -10.297 18.484 11.234 1 98.81 102 ALA B N 1
ATOM 2120 C CA . ALA B 1 102 ? -9.75 19.125 10.039 1 98.81 102 ALA B CA 1
ATOM 2121 C C . ALA B 1 102 ? -10.117 18.344 8.789 1 98.81 102 ALA B C 1
ATOM 2123 O O . ALA B 1 102 ? -10.422 18.922 7.746 1 98.81 102 ALA B O 1
ATOM 2124 N N . VAL B 1 103 ? -10.102 17.016 8.836 1 98.88 103 VAL B N 1
ATOM 2125 C CA . VAL B 1 103 ? -10.492 16.188 7.699 1 98.88 103 VAL B CA 1
ATOM 2126 C C . VAL B 1 103 ? -11.969 16.391 7.383 1 98.88 103 VAL B C 1
ATOM 2128 O O . VAL B 1 103 ? -12.344 16.578 6.223 1 98.88 103 VAL B O 1
ATOM 2131 N N . ALA B 1 104 ? -12.789 16.375 8.422 1 98.44 104 ALA B N 1
ATOM 2132 C CA . ALA B 1 104 ? -14.227 16.594 8.227 1 98.44 104 ALA B CA 1
ATOM 2133 C C . ALA B 1 104 ? -14.484 17.938 7.559 1 98.44 104 ALA B C 1
ATOM 2135 O O . ALA B 1 104 ? -15.281 18.031 6.621 1 98.44 104 ALA B O 1
ATOM 2136 N N . VAL B 1 105 ? -13.789 18.953 8.031 1 98.12 105 VAL B N 1
ATOM 2137 C CA . VAL B 1 105 ? -13.93 20.297 7.492 1 98.12 105 VAL B CA 1
ATOM 2138 C C . VAL B 1 105 ? -13.469 20.328 6.035 1 98.12 105 VAL B C 1
ATOM 2140 O O . VAL B 1 105 ? -14.125 20.922 5.18 1 98.12 105 VAL B O 1
ATOM 2143 N N . SER B 1 106 ? -12.352 19.688 5.766 1 98.38 106 SER B N 1
ATOM 2144 C CA . SER B 1 106 ? -11.805 19.656 4.41 1 98.38 106 SER B CA 1
ATOM 2145 C C . SER B 1 106 ? -12.773 18.984 3.438 1 98.38 106 SER B C 1
ATOM 2147 O O . SER B 1 106 ? -12.984 19.484 2.328 1 98.38 106 SER B O 1
ATOM 2149 N N . ILE B 1 107 ? -13.344 17.891 3.867 1 98.06 107 ILE B N 1
ATOM 2150 C CA . ILE B 1 107 ? -14.266 17.156 3.006 1 98.06 107 ILE B CA 1
ATOM 2151 C C . ILE B 1 107 ? -15.484 18.031 2.709 1 98.06 107 ILE B C 1
ATOM 2153 O O . ILE B 1 107 ? -15.859 18.203 1.547 1 98.06 107 ILE B O 1
ATOM 2157 N N . LYS B 1 108 ? -16.109 18.641 3.723 1 97.06 108 LYS B N 1
ATOM 2158 C CA . LYS B 1 108 ? -17.328 19.406 3.51 1 97.06 108 LYS B CA 1
ATOM 2159 C C . LYS B 1 108 ? -17.047 20.672 2.713 1 97.06 108 LYS B C 1
ATOM 2161 O O . LYS B 1 108 ? -17.922 21.172 1.991 1 97.06 108 LYS B O 1
ATOM 2166 N N . GLU B 1 109 ? -15.852 21.234 2.84 1 97.31 109 GLU B N 1
ATOM 2167 C CA . GLU B 1 109 ? -15.516 22.469 2.152 1 97.31 109 GLU B CA 1
ATOM 2168 C C . GLU B 1 109 ? -14.953 22.203 0.761 1 97.31 109 GLU B C 1
ATOM 2170 O O . GLU B 1 109 ? -14.625 23.125 0.021 1 97.31 109 GLU B O 1
ATOM 2175 N N . GLY B 1 110 ? -14.719 20.922 0.408 1 96.75 110 GLY B N 1
ATOM 2176 C CA . GLY B 1 110 ? -14.258 20.547 -0.92 1 96.75 110 GLY B CA 1
ATOM 2177 C C . GLY B 1 110 ? -12.766 20.719 -1.107 1 96.75 110 GLY B C 1
ATOM 2178 O O . GLY B 1 110 ? -12.297 20.969 -2.223 1 96.75 110 GLY B O 1
ATOM 2179 N N . ARG B 1 111 ? -12.023 20.656 0.042 1 96.94 111 ARG B N 1
ATOM 2180 C CA . ARG B 1 111 ? -10.57 20.75 -0.024 1 96.94 111 ARG B CA 1
ATOM 2181 C C . ARG B 1 111 ? -9.953 19.406 -0.374 1 96.94 111 ARG B C 1
ATOM 2183 O O . ARG B 1 111 ? -10.562 18.359 -0.14 1 96.94 111 ARG B O 1
ATOM 2190 N N . LYS B 1 112 ? -8.766 19.453 -0.932 1 97.88 112 LYS B N 1
ATOM 2191 C CA . LYS B 1 112 ? -8.055 18.234 -1.276 1 97.88 112 LYS B CA 1
ATOM 2192 C C . LYS B 1 112 ? -7.555 17.516 -0.024 1 97.88 112 LYS B C 1
ATOM 2194 O O . LYS B 1 112 ? -6.832 18.094 0.787 1 97.88 112 LYS B O 1
ATOM 2199 N N . VAL B 1 113 ? -8.008 16.312 0.131 1 98.81 113 VAL B N 1
ATOM 2200 C CA . VAL B 1 113 ? -7.562 15.477 1.239 1 98.81 113 VAL B CA 1
ATOM 2201 C C . VAL B 1 113 ? -6.867 14.227 0.699 1 98.81 113 VAL B C 1
ATOM 2203 O O . VAL B 1 113 ? -7.434 13.5 -0.116 1 98.81 113 VAL B O 1
ATOM 2206 N N . ILE B 1 114 ? -5.641 14 1.1 1 98.88 114 ILE B N 1
ATOM 2207 C CA . ILE B 1 114 ? -4.867 12.828 0.709 1 98.88 114 ILE B CA 1
ATOM 2208 C C . ILE B 1 114 ? -4.531 12 1.946 1 98.88 114 ILE B C 1
ATOM 2210 O O . ILE B 1 114 ? -3.893 12.492 2.877 1 98.88 114 ILE B O 1
ATOM 2214 N N . LEU B 1 115 ? -4.977 10.812 1.967 1 98.94 115 LEU B N 1
ATOM 2215 C CA . LEU B 1 115 ? -4.641 9.875 3.037 1 98.94 115 LEU B CA 1
ATOM 2216 C C . LEU B 1 115 ? -3.582 8.883 2.576 1 98.94 115 LEU B C 1
ATOM 2218 O O . LEU B 1 115 ? -3.83 8.078 1.669 1 98.94 115 LEU B O 1
ATOM 2222 N N . VAL B 1 116 ? -2.41 8.93 3.15 1 98.88 116 VAL B N 1
ATOM 2223 C CA . VAL B 1 116 ? -1.391 7.91 2.92 1 98.88 116 VAL B CA 1
ATOM 2224 C C . VAL B 1 116 ? -1.554 6.773 3.928 1 98.88 116 VAL B C 1
ATOM 2226 O O . VAL B 1 116 ? -0.972 6.812 5.016 1 98.88 116 VAL B O 1
ATOM 2229 N N . VAL B 1 117 ? -2.287 5.781 3.516 1 98.81 117 VAL B N 1
ATOM 2230 C CA . VAL B 1 117 ? -2.672 4.703 4.418 1 98.81 117 VAL B CA 1
ATOM 2231 C C . VAL B 1 117 ? -1.553 3.666 4.496 1 98.81 117 VAL B C 1
ATOM 2233 O O . VAL B 1 117 ? -1.073 3.184 3.467 1 98.81 117 VAL B O 1
ATOM 2236 N N . ARG B 1 118 ? -1.161 3.395 5.625 1 98.12 118 ARG B N 1
ATOM 2237 C CA . ARG B 1 118 ? -0.151 2.367 5.852 1 98.12 118 ARG B CA 1
ATOM 2238 C C . ARG B 1 118 ? -0.69 1.257 6.746 1 98.12 118 ARG B C 1
ATOM 2240 O O . ARG B 1 118 ? -0.65 1.369 7.973 1 98.12 118 ARG B O 1
ATOM 2247 N N . GLU B 1 119 ? -1.203 0.304 6.172 1 96.56 119 GLU B N 1
ATOM 2248 C CA . GLU B 1 119 ? -1.735 -0.902 6.801 1 96.56 119 GLU B CA 1
ATOM 2249 C C . GLU B 1 119 ? -1.851 -2.043 5.793 1 96.56 119 GLU B C 1
ATOM 2251 O O . GLU B 1 119 ? -2.244 -1.827 4.645 1 96.56 119 GLU B O 1
ATOM 2256 N N . THR B 1 120 ? -1.41 -3.23 6.168 1 97.25 120 THR B N 1
ATOM 2257 C CA . THR B 1 120 ? -1.544 -4.418 5.328 1 97.25 120 THR B CA 1
ATOM 2258 C C . THR B 1 120 ? -1.397 -5.688 6.164 1 97.25 120 THR B C 1
ATOM 2260 O O . THR B 1 120 ? -0.608 -5.73 7.109 1 97.25 120 THR B O 1
ATOM 2263 N N . PRO B 1 121 ? -2.25 -6.652 5.879 1 97.88 121 PRO B N 1
ATOM 2264 C CA . PRO B 1 121 ? -3.391 -6.715 4.961 1 97.88 121 PRO B CA 1
ATOM 2265 C C . PRO B 1 121 ? -4.559 -5.844 5.41 1 97.88 121 PRO B C 1
ATOM 2267 O O . PRO B 1 121 ? -4.539 -5.305 6.523 1 97.88 121 PRO B O 1
ATOM 2270 N N . LYS B 1 122 ? -5.488 -5.652 4.512 1 97.88 122 LYS B N 1
ATOM 2271 C CA . LYS B 1 122 ? -6.668 -4.852 4.824 1 97.88 122 LYS B CA 1
ATOM 2272 C C . LYS B 1 122 ? -7.895 -5.738 5.039 1 97.88 122 LYS B C 1
ATOM 2274 O O . LYS B 1 122 ? -8.148 -6.652 4.25 1 97.88 122 LYS B O 1
ATOM 2279 N N . SER B 1 123 ? -8.578 -5.469 6.098 1 98.12 123 SER B N 1
ATOM 2280 C CA . SER B 1 123 ? -9.852 -6.148 6.332 1 98.12 123 SER B CA 1
ATOM 2281 C C . SER B 1 123 ? -10.953 -5.574 5.445 1 98.12 123 SER B C 1
ATOM 2283 O O . SER B 1 123 ? -10.797 -4.492 4.879 1 98.12 123 SER B O 1
ATOM 2285 N N . ALA B 1 124 ? -12.039 -6.32 5.402 1 98.56 124 ALA B N 1
ATOM 2286 C CA . ALA B 1 124 ? -13.211 -5.801 4.703 1 98.56 124 ALA B CA 1
ATOM 2287 C C . ALA B 1 124 ? -13.695 -4.496 5.328 1 98.56 124 ALA B C 1
ATOM 2289 O O . ALA B 1 124 ? -14.164 -3.6 4.625 1 98.56 124 ALA B O 1
ATOM 2290 N N . ILE B 1 125 ? -13.539 -4.359 6.645 1 98.56 125 ILE B N 1
ATOM 2291 C CA . ILE B 1 125 ? -13.961 -3.152 7.348 1 98.56 125 ILE B CA 1
ATOM 2292 C C . ILE B 1 125 ? -13.125 -1.963 6.883 1 98.56 125 ILE B C 1
ATOM 2294 O O . ILE B 1 125 ? -13.664 -0.896 6.578 1 98.56 125 ILE B O 1
ATOM 2298 N N . MET B 1 126 ? -11.859 -2.145 6.793 1 98.44 126 MET B N 1
ATOM 2299 C CA . MET B 1 126 ? -10.969 -1.082 6.34 1 98.44 126 MET B CA 1
ATOM 2300 C C . MET B 1 126 ? -11.281 -0.684 4.902 1 98.44 126 MET B C 1
ATOM 2302 O O . MET B 1 126 ? -11.352 0.504 4.582 1 98.44 126 MET B O 1
ATOM 2306 N N . LEU B 1 127 ? -11.484 -1.693 4.098 1 98.81 127 LEU B N 1
ATOM 2307 C CA . LEU B 1 127 ? -11.773 -1.432 2.691 1 98.81 127 LEU B CA 1
ATOM 2308 C C . LEU B 1 127 ? -13.102 -0.695 2.537 1 98.81 127 LEU B C 1
ATOM 2310 O O . LEU B 1 127 ? -13.234 0.186 1.684 1 98.81 127 LEU B O 1
ATOM 2314 N N . GLU B 1 128 ? -14.055 -1.04 3.338 1 98.81 128 GLU B N 1
ATOM 2315 C CA . GLU B 1 128 ? -15.336 -0.336 3.344 1 98.81 128 GLU B CA 1
ATOM 2316 C C . GLU B 1 128 ? -15.156 1.136 3.701 1 98.81 128 GLU B C 1
ATOM 2318 O O . GLU B 1 128 ? -15.742 2.012 3.064 1 98.81 128 GLU B O 1
ATOM 2323 N N . ASN B 1 129 ? -14.398 1.354 4.73 1 98.88 129 ASN B N 1
ATOM 2324 C CA . ASN B 1 129 ? -14.141 2.721 5.172 1 98.88 129 ASN B CA 1
ATOM 2325 C C . ASN B 1 129 ? -13.414 3.527 4.098 1 98.88 129 ASN B C 1
ATOM 2327 O O . ASN B 1 129 ? -13.773 4.676 3.826 1 98.88 129 ASN B O 1
ATOM 2331 N N . GLU B 1 130 ? -12.422 2.936 3.518 1 98.88 130 GLU B N 1
ATOM 2332 C CA . GLU B 1 130 ? -11.68 3.615 2.459 1 98.88 130 GLU B CA 1
ATOM 2333 C C . GLU B 1 130 ? -12.578 3.914 1.262 1 98.88 130 GLU B C 1
ATOM 2335 O O . GLU B 1 130 ? -12.492 4.992 0.669 1 98.88 130 GLU B O 1
ATOM 2340 N N . LEU B 1 131 ? -13.391 2.959 0.896 1 98.88 131 LEU B N 1
ATOM 2341 C CA . LEU B 1 131 ? -14.312 3.139 -0.218 1 98.88 131 LEU B CA 1
ATOM 2342 C C . LEU B 1 131 ? -15.258 4.309 0.044 1 98.88 131 LEU B C 1
ATOM 2344 O O . LEU B 1 131 ? -15.477 5.145 -0.834 1 98.88 131 LEU B O 1
ATOM 2348 N N . LYS B 1 132 ? -15.812 4.367 1.263 1 98.81 132 LYS B N 1
ATOM 2349 C CA . LYS B 1 132 ? -16.688 5.469 1.637 1 98.81 132 LYS B CA 1
ATOM 2350 C C . LYS B 1 132 ? -16 6.816 1.462 1 98.81 132 LYS B C 1
ATOM 2352 O O . LYS B 1 132 ? -16.562 7.738 0.868 1 98.81 132 LYS B O 1
ATOM 2357 N N . LEU B 1 133 ? -14.805 6.906 1.916 1 98.88 133 LEU B N 1
ATOM 2358 C CA . LEU B 1 133 ? -14.055 8.148 1.841 1 98.88 133 LEU B CA 1
ATOM 2359 C C . LEU B 1 133 ? -13.711 8.492 0.395 1 98.88 133 LEU B C 1
ATOM 2361 O O . LEU B 1 133 ? -13.805 9.656 -0.01 1 98.88 133 LEU B O 1
ATOM 2365 N N . ALA B 1 134 ? -13.32 7.453 -0.335 1 98.88 134 ALA B N 1
ATOM 2366 C CA . ALA B 1 134 ? -13.008 7.676 -1.744 1 98.88 134 ALA B CA 1
ATOM 2367 C C . ALA B 1 134 ? -14.211 8.242 -2.492 1 98.88 134 ALA B C 1
ATOM 2369 O O . ALA B 1 134 ? -14.062 9.125 -3.338 1 98.88 134 ALA B O 1
ATOM 2370 N N . ARG B 1 135 ? -15.352 7.762 -2.213 1 98.5 135 ARG B N 1
ATOM 2371 C CA . ARG B 1 135 ? -16.578 8.203 -2.861 1 98.5 135 ARG B CA 1
ATOM 2372 C C . ARG B 1 135 ? -16.922 9.641 -2.479 1 98.5 135 ARG B C 1
ATOM 2374 O O . ARG B 1 135 ? -17.703 10.305 -3.156 1 98.5 135 ARG B O 1
ATOM 2381 N N . CYS B 1 136 ? -16.312 10.109 -1.384 1 98.06 136 CYS B N 1
ATOM 2382 C CA . CYS B 1 136 ? -16.5 11.492 -0.947 1 98.06 136 CYS B CA 1
ATOM 2383 C C . CYS B 1 136 ? -15.43 12.398 -1.536 1 98.06 136 CYS B C 1
ATOM 2385 O O . CYS B 1 136 ? -15.359 13.586 -1.192 1 98.06 136 CYS B O 1
ATOM 2387 N N . GLY B 1 137 ? -14.602 11.867 -2.338 1 98.06 137 GLY B N 1
ATOM 2388 C CA . GLY B 1 137 ? -13.602 12.68 -3.016 1 98.06 137 GLY B CA 1
ATOM 2389 C C . GLY B 1 137 ? -12.25 12.656 -2.334 1 98.06 137 GLY B C 1
ATOM 2390 O O . GLY B 1 137 ? -11.312 13.328 -2.777 1 98.06 137 GLY B O 1
ATOM 2391 N N . VAL B 1 138 ? -12.125 11.914 -1.239 1 98.81 138 VAL B N 1
ATOM 2392 C CA . VAL B 1 138 ? -10.844 11.781 -0.546 1 98.81 138 VAL B CA 1
ATOM 2393 C C . VAL B 1 138 ? -9.906 10.891 -1.36 1 98.81 138 VAL B C 1
ATOM 2395 O O . VAL B 1 138 ? -10.328 9.859 -1.897 1 98.81 138 VAL B O 1
ATOM 2398 N N . VAL B 1 139 ? -8.672 11.297 -1.505 1 98.81 139 VAL B N 1
ATOM 2399 C CA . VAL B 1 139 ? -7.68 10.484 -2.203 1 98.81 139 VAL B CA 1
ATOM 2400 C C . VAL B 1 139 ? -7.109 9.43 -1.255 1 98.81 139 VAL B C 1
ATOM 2402 O O . VAL B 1 139 ? -6.539 9.766 -0.217 1 98.81 139 VAL B O 1
ATOM 2405 N N . ILE B 1 140 ? -7.34 8.211 -1.642 1 98.88 140 ILE B N 1
ATOM 2406 C CA . ILE B 1 140 ? -6.785 7.098 -0.879 1 98.88 140 ILE B CA 1
ATOM 2407 C C . ILE B 1 140 ? -5.465 6.652 -1.503 1 98.88 140 ILE B C 1
ATOM 2409 O O . ILE B 1 140 ? -5.449 6.082 -2.598 1 98.88 140 ILE B O 1
ATOM 2413 N N . MET B 1 141 ? -4.422 6.898 -0.788 1 98.06 141 MET B N 1
ATOM 2414 C CA . MET B 1 141 ? -3.084 6.559 -1.265 1 98.06 141 MET B CA 1
ATOM 2415 C C . MET B 1 141 ? -2.408 5.562 -0.329 1 98.06 141 MET B C 1
ATOM 2417 O O . MET B 1 141 ? -1.856 5.949 0.702 1 98.06 141 MET B O 1
ATOM 2421 N N . ASP B 1 142 ? -2.357 4.301 -0.768 1 97.25 142 ASP B N 1
ATOM 2422 C CA . ASP B 1 142 ? -1.596 3.328 0.011 1 97.25 142 ASP B CA 1
ATOM 2423 C C . ASP B 1 142 ? -0.097 3.604 -0.081 1 97.25 142 ASP B C 1
ATOM 2425 O O . ASP B 1 142 ? 0.409 3.967 -1.145 1 97.25 142 ASP B O 1
ATOM 2429 N N . ALA B 1 143 ? 0.573 3.449 1.002 1 98.25 143 ALA B N 1
ATOM 2430 C CA . ALA B 1 143 ? 2.023 3.621 1.011 1 98.25 143 ALA B CA 1
ATOM 2431 C C . ALA B 1 143 ? 2.719 2.451 0.321 1 98.25 143 ALA B C 1
ATOM 2433 O O . ALA B 1 143 ? 3.533 1.757 0.933 1 98.25 143 ALA B O 1
ATOM 2434 N N . ASN B 1 144 ? 2.404 2.26 -0.887 1 97.12 144 ASN B N 1
ATOM 2435 C CA . ASN B 1 144 ? 2.863 1.134 -1.695 1 97.12 144 ASN B CA 1
ATOM 2436 C C . ASN B 1 144 ? 3.705 1.602 -2.879 1 97.12 144 ASN B C 1
ATOM 2438 O O . ASN B 1 144 ? 3.189 1.774 -3.984 1 97.12 144 ASN B O 1
ATOM 2442 N N . PRO B 1 145 ? 5.008 1.696 -2.719 1 96.94 145 PRO B N 1
ATOM 2443 C CA . PRO B 1 145 ? 5.898 2.258 -3.738 1 96.94 145 PRO B CA 1
ATOM 2444 C C . PRO B 1 145 ? 6.016 1.369 -4.973 1 96.94 145 PRO B C 1
ATOM 2446 O O . PRO B 1 145 ? 5.949 0.142 -4.867 1 96.94 145 PRO B O 1
ATOM 2449 N N . GLY B 1 146 ? 6.176 2.004 -6.094 1 95.69 146 GLY B N 1
ATOM 2450 C CA . GLY B 1 146 ? 6.453 1.288 -7.328 1 95.69 146 GLY B CA 1
ATOM 2451 C C . GLY B 1 146 ? 7.926 0.99 -7.527 1 95.69 146 GLY B C 1
ATOM 2452 O O . GLY B 1 146 ? 8.781 1.585 -6.867 1 95.69 146 GLY B O 1
ATOM 2453 N N . PHE B 1 147 ? 8.18 0.123 -8.492 1 96.75 147 PHE B N 1
ATOM 2454 C CA . PHE B 1 147 ? 9.555 -0.323 -8.695 1 96.75 147 PHE B CA 1
ATOM 2455 C C . PHE B 1 147 ? 10.039 0.05 -10.094 1 96.75 147 PHE B C 1
ATOM 2457 O O . PHE B 1 147 ? 11.227 -0.087 -10.398 1 96.75 147 PHE B O 1
ATOM 2464 N N . TYR B 1 148 ? 9.18 0.579 -10.859 1 92.69 148 TYR B N 1
ATOM 2465 C CA . TYR B 1 148 ? 9.555 0.901 -12.227 1 92.69 148 TYR B CA 1
ATOM 2466 C C . TYR B 1 148 ? 10.641 1.971 -12.258 1 92.69 148 TYR B C 1
ATOM 2468 O O . TYR B 1 148 ? 11.484 1.988 -13.164 1 92.69 148 TYR B O 1
ATOM 2476 N N . PRO B 1 149 ? 10.742 2.875 -11.234 1 93.5 149 PRO B N 1
ATOM 2477 C CA . PRO B 1 149 ? 11.875 3.811 -11.227 1 93.5 149 PRO B CA 1
ATOM 2478 C C . PRO B 1 149 ? 13.172 3.158 -10.766 1 93.5 149 PRO B C 1
ATOM 2480 O O . PRO B 1 149 ? 14.203 3.828 -10.664 1 93.5 149 PRO B O 1
ATOM 2483 N N . LYS B 1 150 ? 13.086 1.908 -10.391 1 94.75 150 LYS B N 1
ATOM 2484 C CA . LYS B 1 150 ? 14.25 1.122 -9.977 1 94.75 150 LYS B CA 1
ATOM 2485 C C . LYS B 1 150 ? 14.891 1.709 -8.727 1 94.75 150 LYS B C 1
ATOM 2487 O O . LYS B 1 150 ? 16.062 2.078 -8.742 1 94.75 150 LYS B O 1
ATOM 2492 N N . PRO B 1 151 ? 14.062 1.773 -7.629 1 96.69 151 PRO B N 1
ATOM 2493 C CA . PRO B 1 151 ? 14.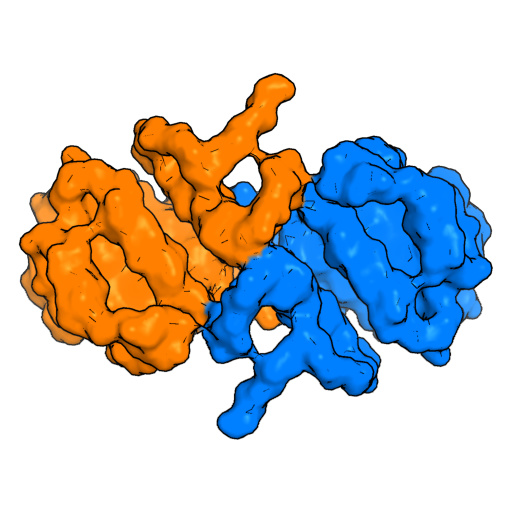586 2.33 -6.379 1 96.69 151 PRO B CA 1
ATOM 2494 C C . PRO B 1 151 ? 15.812 1.584 -5.871 1 96.69 151 PRO B C 1
ATOM 2496 O O . PRO B 1 151 ? 15.867 0.353 -5.934 1 96.69 151 PRO B O 1
ATOM 2499 N N . GLY B 1 152 ? 16.812 2.367 -5.363 1 96.75 152 GLY B N 1
ATOM 2500 C CA . GLY B 1 152 ? 18.031 1.783 -4.824 1 96.75 152 GLY B CA 1
ATOM 2501 C C . GLY B 1 152 ? 18.141 1.923 -3.316 1 96.75 152 GLY B C 1
ATOM 2502 O O . GLY B 1 152 ? 19.078 1.406 -2.709 1 96.75 152 GLY B O 1
ATOM 2503 N N . SER B 1 153 ? 17.188 2.623 -2.703 1 97.75 153 SER B N 1
ATOM 2504 C CA . SER B 1 153 ? 17.234 2.879 -1.268 1 97.75 153 SER B CA 1
ATOM 2505 C C . SER B 1 153 ? 15.828 3.002 -0.688 1 97.75 153 SER B C 1
ATOM 2507 O O . SER B 1 153 ? 14.852 3.111 -1.433 1 97.75 153 SER B O 1
ATOM 2509 N N . VAL B 1 154 ? 15.742 2.91 0.577 1 97.94 154 VAL B N 1
ATOM 2510 C CA . VAL B 1 154 ? 14.484 3.139 1.277 1 97.94 154 VAL B CA 1
ATOM 2511 C C . VAL B 1 154 ? 13.969 4.539 0.963 1 97.94 154 VAL B C 1
ATOM 2513 O O . VAL B 1 154 ? 12.766 4.73 0.754 1 97.94 154 VAL B O 1
ATOM 2516 N N . GLU B 1 155 ? 14.914 5.477 0.897 1 97.5 155 GLU B N 1
ATOM 2517 C CA . GLU B 1 155 ? 14.539 6.852 0.581 1 97.5 155 GLU B CA 1
ATOM 2518 C C . GLU B 1 155 ? 13.891 6.945 -0.794 1 97.5 155 GLU B C 1
ATOM 2520 O O . GLU B 1 155 ? 12.93 7.699 -0.981 1 97.5 155 GLU B O 1
ATOM 2525 N N . ASP B 1 156 ? 14.406 6.18 -1.719 1 98 156 ASP B N 1
ATOM 2526 C CA . ASP B 1 156 ? 13.805 6.164 -3.051 1 98 156 ASP B CA 1
ATOM 2527 C C . ASP B 1 156 ? 12.359 5.688 -2.996 1 98 156 ASP B C 1
ATOM 2529 O O . ASP B 1 156 ? 11.492 6.215 -3.703 1 98 156 ASP B O 1
ATOM 2533 N N . MET B 1 157 ? 12.125 4.711 -2.203 1 97.88 157 MET B N 1
ATOM 2534 C CA . MET B 1 157 ? 10.781 4.156 -2.066 1 97.88 157 MET B CA 1
ATOM 2535 C C . MET B 1 157 ? 9.836 5.16 -1.413 1 97.88 157 MET B C 1
ATOM 2537 O O . MET B 1 157 ? 8.695 5.316 -1.845 1 97.88 157 MET B O 1
ATOM 2541 N N . VAL B 1 158 ? 10.352 5.844 -0.38 1 98.5 158 VAL B N 1
ATOM 2542 C CA . VAL B 1 158 ? 9.586 6.883 0.298 1 98.5 158 VAL B CA 1
ATOM 2543 C C . VAL B 1 158 ? 9.281 8.023 -0.673 1 98.5 158 VAL B C 1
ATOM 2545 O O . VAL B 1 158 ? 8.156 8.508 -0.739 1 98.5 158 VAL B O 1
ATOM 2548 N N . ASP B 1 159 ? 10.25 8.367 -1.483 1 98.5 159 ASP B N 1
ATOM 2549 C CA . ASP B 1 159 ? 10.117 9.461 -2.439 1 98.5 159 ASP B CA 1
ATOM 2550 C C . ASP B 1 159 ? 9.047 9.148 -3.484 1 98.5 159 ASP B C 1
ATOM 2552 O O . ASP B 1 159 ? 8.344 10.047 -3.945 1 98.5 159 ASP B O 1
ATOM 2556 N N . PHE B 1 160 ? 8.93 7.938 -3.844 1 98.31 160 PHE B N 1
ATOM 2557 C CA . PHE B 1 160 ? 7.891 7.562 -4.797 1 98.31 160 PHE B CA 1
ATOM 2558 C C . PHE B 1 160 ? 6.508 7.906 -4.254 1 98.31 160 PHE B C 1
ATOM 2560 O O . PHE B 1 160 ? 5.711 8.555 -4.934 1 98.31 160 PHE B O 1
ATOM 2567 N N . VAL B 1 161 ? 6.234 7.52 -3.023 1 98.5 161 VAL B N 1
ATOM 2568 C CA . VAL B 1 161 ? 4.93 7.734 -2.406 1 98.5 161 VAL B CA 1
ATOM 2569 C C . VAL B 1 161 ? 4.691 9.227 -2.211 1 98.5 161 VAL B C 1
ATOM 2571 O O . VAL B 1 161 ? 3.627 9.742 -2.553 1 98.5 161 VAL B O 1
ATOM 2574 N N . VAL B 1 162 ? 5.723 9.922 -1.72 1 98.75 162 VAL B N 1
ATOM 2575 C CA . VAL B 1 162 ? 5.605 11.359 -1.473 1 98.75 162 VAL B CA 1
ATOM 2576 C C . VAL B 1 162 ? 5.438 12.094 -2.797 1 98.75 162 VAL B C 1
ATOM 2578 O O . VAL B 1 162 ? 4.656 13.047 -2.889 1 98.75 162 VAL B O 1
ATOM 2581 N N . GLY B 1 163 ? 6.184 11.656 -3.793 1 98.31 163 GLY B N 1
ATOM 2582 C CA . GLY B 1 163 ? 6.008 12.234 -5.113 1 98.31 163 GLY B CA 1
ATOM 2583 C C . GLY B 1 163 ? 4.594 12.094 -5.645 1 98.31 163 GLY B C 1
ATOM 2584 O O . GLY B 1 163 ? 4.047 13.031 -6.23 1 98.31 163 GLY B O 1
ATOM 2585 N N . LYS B 1 164 ? 4.02 10.945 -5.461 1 97.81 164 LYS B N 1
ATOM 2586 C CA . LYS B 1 164 ? 2.641 10.727 -5.883 1 97.81 164 LYS B CA 1
ATOM 2587 C C . LYS B 1 164 ? 1.686 11.656 -5.145 1 97.81 164 LYS B C 1
ATOM 2589 O O . LYS B 1 164 ? 0.691 12.109 -5.715 1 97.81 164 LYS B O 1
ATOM 2594 N N . CYS B 1 165 ? 1.942 11.898 -3.84 1 98.31 165 CYS B N 1
ATOM 2595 C CA . CYS B 1 165 ? 1.154 12.859 -3.08 1 98.31 165 CYS B CA 1
ATOM 2596 C C . CYS B 1 165 ? 1.228 14.25 -3.715 1 98.31 165 CYS B C 1
ATOM 2598 O O . CYS B 1 165 ? 0.199 14.891 -3.93 1 98.31 165 CYS B O 1
ATOM 2600 N N . LEU B 1 166 ? 2.438 14.633 -4.004 1 98.31 166 LEU B N 1
ATOM 2601 C CA . LEU B 1 166 ? 2.648 15.961 -4.578 1 98.31 166 LEU B CA 1
ATOM 2602 C C . LEU B 1 166 ? 1.987 16.062 -5.945 1 98.31 166 LEU B C 1
ATOM 2604 O O . LEU B 1 166 ? 1.387 17.094 -6.27 1 98.31 166 LEU B O 1
ATOM 2608 N N . ASP B 1 167 ? 2.066 15.023 -6.754 1 97.31 167 ASP B N 1
ATOM 2609 C CA . ASP B 1 167 ? 1.398 14.992 -8.055 1 97.31 167 ASP B CA 1
ATOM 2610 C C . ASP B 1 167 ? -0.099 15.258 -7.906 1 97.31 167 ASP B C 1
ATOM 2612 O O . ASP B 1 167 ? -0.694 15.953 -8.727 1 97.31 167 ASP B O 1
ATOM 2616 N N . ARG B 1 168 ? -0.641 14.734 -6.852 1 96.75 168 ARG B N 1
ATOM 2617 C CA . ARG B 1 168 ? -2.09 14.797 -6.68 1 96.75 168 ARG B CA 1
ATOM 2618 C C . ARG B 1 168 ? -2.551 16.219 -6.395 1 96.75 168 ARG B C 1
ATOM 2620 O O . ARG B 1 168 ? -3.711 16.562 -6.633 1 96.75 168 ARG B O 1
ATOM 2627 N N . VAL B 1 169 ? -1.624 17.031 -5.859 1 96.94 169 VAL B N 1
ATOM 2628 C CA . VAL B 1 169 ? -2.014 18.406 -5.535 1 96.94 169 VAL B CA 1
ATOM 2629 C C . VAL B 1 169 ? -1.351 19.375 -6.512 1 96.94 169 VAL B C 1
ATOM 2631 O O . VAL B 1 169 ? -1.334 20.578 -6.277 1 96.94 169 VAL B O 1
ATOM 2634 N N . GLY B 1 170 ? -0.741 18.828 -7.539 1 96.56 170 GLY B N 1
ATOM 2635 C CA . GLY B 1 170 ? -0.261 19.641 -8.641 1 96.56 170 GLY B CA 1
ATOM 2636 C C . GLY B 1 170 ? 1.076 20.312 -8.359 1 96.56 170 GLY B C 1
ATOM 2637 O O . GLY B 1 170 ? 1.387 21.359 -8.922 1 96.56 170 GLY B O 1
ATOM 2638 N N . ILE B 1 171 ? 1.812 19.766 -7.477 1 96.94 171 ILE B N 1
ATOM 2639 C CA . ILE B 1 171 ? 3.123 20.312 -7.156 1 96.94 171 ILE B CA 1
ATOM 2640 C C . ILE B 1 171 ? 4.203 19.594 -7.949 1 96.94 171 ILE B C 1
ATOM 2642 O O . ILE B 1 171 ? 4.348 18.375 -7.828 1 96.94 171 ILE B O 1
ATOM 2646 N N . ASP B 1 172 ? 4.961 20.312 -8.719 1 95.56 172 ASP B N 1
ATOM 2647 C CA . ASP B 1 172 ? 6.062 19.719 -9.477 1 95.56 172 ASP B CA 1
ATOM 2648 C C . ASP B 1 172 ? 7.191 19.266 -8.555 1 95.56 172 ASP B C 1
ATOM 2650 O O . ASP B 1 172 ? 7.5 19.938 -7.566 1 95.56 172 ASP B O 1
ATOM 2654 N N . HIS B 1 173 ? 7.773 18.125 -8.859 1 95.75 173 HIS B N 1
ATOM 2655 C CA . HIS B 1 173 ? 8.867 17.594 -8.062 1 95.75 173 HIS B CA 1
ATOM 2656 C C . HIS B 1 173 ? 9.773 16.688 -8.891 1 95.75 173 HIS B C 1
ATOM 2658 O O . HIS B 1 173 ? 9.461 16.391 -10.047 1 95.75 173 HIS B O 1
ATOM 2664 N N . ASN B 1 174 ? 10.898 16.25 -8.352 1 94.38 174 ASN B N 1
ATOM 2665 C CA . ASN B 1 174 ? 11.828 15.32 -8.969 1 94.38 174 ASN B CA 1
ATOM 2666 C C . ASN B 1 174 ? 12.141 14.148 -8.047 1 94.38 174 ASN B C 1
ATOM 2668 O O . ASN B 1 174 ? 13.273 13.648 -8.031 1 94.38 174 ASN B O 1
ATOM 2672 N N . LEU B 1 175 ? 11.18 13.812 -7.301 1 94.88 175 LEU B N 1
ATOM 2673 C CA . LEU B 1 175 ? 11.398 12.82 -6.25 1 94.88 175 LEU B CA 1
ATOM 2674 C C . LEU B 1 175 ? 11.5 11.422 -6.836 1 94.88 175 LEU B C 1
ATOM 2676 O O . LEU B 1 175 ? 12.086 10.523 -6.219 1 94.88 175 LEU B O 1
ATOM 2680 N N . TYR B 1 176 ? 10.906 11.156 -7.969 1 89.31 176 TYR B N 1
ATOM 2681 C CA . TYR B 1 176 ? 11.07 9.898 -8.688 1 89.31 176 TYR B CA 1
ATOM 2682 C C . TYR B 1 176 ? 11.031 10.117 -10.195 1 89.31 176 TYR B C 1
ATOM 2684 O O . TYR B 1 176 ? 10.531 11.141 -10.664 1 89.31 176 TYR B O 1
ATOM 2692 N N . LYS B 1 177 ? 11.672 9.18 -10.852 1 84.5 177 LYS B N 1
ATOM 2693 C CA . LYS B 1 177 ? 11.68 9.258 -12.312 1 84.5 177 LYS B CA 1
ATOM 2694 C C . LYS B 1 177 ? 10.297 8.961 -12.891 1 84.5 177 LYS B C 1
ATOM 2696 O O . LYS B 1 177 ? 9.703 7.934 -12.578 1 84.5 177 LYS B O 1
ATOM 2701 N N . ARG B 1 178 ? 9.859 9.922 -13.734 1 83 178 ARG B N 1
ATOM 2702 C CA . ARG B 1 178 ? 8.562 9.734 -14.375 1 83 178 ARG B CA 1
ATOM 2703 C C . ARG B 1 178 ? 8.672 8.812 -15.578 1 83 178 ARG B C 1
ATOM 2705 O O . ARG B 1 178 ? 9.734 8.711 -16.203 1 83 178 ARG B O 1
ATOM 2712 N N . TRP B 1 179 ? 7.566 8.102 -15.781 1 71.62 179 TRP B N 1
ATOM 2713 C CA . TRP B 1 179 ? 7.52 7.262 -16.969 1 71.62 179 TRP B CA 1
ATOM 2714 C C . TRP B 1 179 ? 7.523 8.109 -18.234 1 71.62 179 TRP B C 1
ATOM 2716 O O . TRP B 1 179 ? 6.738 9.055 -18.359 1 71.62 179 TRP B O 1
ATOM 2726 N N . GLU B 1 180 ? 8.68 8.086 -19.062 1 68.44 180 GLU B N 1
ATOM 2727 C CA . GLU B 1 180 ? 8.758 8.805 -20.328 1 68.44 180 GLU B CA 1
ATOM 2728 C C . GLU B 1 180 ? 8.383 7.906 -21.5 1 68.44 180 GLU B C 1
ATOM 2730 O O . GLU B 1 180 ? 8.703 6.715 -21.516 1 68.44 180 GLU B O 1
#

Radius of gyration: 20.63 Å; Cα contacts (8 Å, |Δi|>4): 792; chains: 2; bounding box: 36×61×43 Å

Nearest PDB structures (foldseek):
  6m8v-assembly1_A  TM=9.815E-01  e=5.382E-23  Methanocaldococcus jannaschii DSM 2661
  6qlg-assembly1_A  TM=9.819E-01  e=1.108E-21  Aspergillus niger
  1sbz-assembly1_D  TM=9.754E-01  e=6.806E-21  Escherichia coli O157:H7
  1sbz-assembly1_A  TM=9.613E-01  e=2.022E-20  Escherichia coli O157:H7
  6m8t-assembly1_A  TM=9.676E-01  e=9.748E-20  Archaeoglobus fulgidus DSM 4304

Solvent-accessible surface area (backbone atoms only — not comparable to full-atom values): 18360 Å² total; per-residue (Å²): 99,36,34,38,43,30,27,29,63,26,51,37,46,60,52,32,54,51,41,51,71,68,55,68,67,46,34,34,35,32,47,33,74,54,20,56,59,45,32,34,74,54,66,74,39,52,60,66,61,58,55,65,61,32,78,40,75,51,57,32,80,42,64,79,44,62,66,48,36,79,84,49,84,59,58,34,36,38,27,20,12,24,15,68,69,54,47,46,29,51,53,69,66,44,52,92,34,24,62,35,26,27,51,54,35,29,52,78,71,70,38,51,38,39,34,30,34,35,66,58,63,51,51,46,67,54,32,48,28,51,28,55,33,29,73,65,66,35,41,42,26,45,46,27,49,66,30,76,68,52,59,84,32,46,65,42,37,51,24,36,44,46,38,53,54,33,52,74,74,70,45,87,80,80,53,51,71,73,93,127,98,37,35,37,41,30,28,29,62,26,51,38,46,60,51,30,54,51,41,51,71,68,56,68,67,45,32,33,34,33,48,34,74,55,20,57,58,44,33,34,73,54,67,74,39,52,62,65,61,60,54,67,60,31,77,40,74,50,57,31,80,42,64,78,43,62,66,48,36,80,83,50,85,59,59,34,37,37,28,19,12,24,16,69,69,54,46,45,30,51,52,69,69,45,50,91,34,23,62,35,25,26,50,52,35,29,53,79,70,69,38,50,38,39,35,30,34,34,66,59,63,52,51,46,67,54,32,50,28,50,28,55,34,28,72,65,66,37,41,41,26,47,46,26,49,67,31,77,67,54,59,83,32,46,65,41,36,51,25,37,43,46,38,53,54,33,53,75,74,70,45,89,79,81,52,51,71,72,94,125

Sequence (360 aa):
MRSVVAITGASGSIYGVRLLRELPGEKILVMSKAAKMILPEEMGMSVEQAEAMADKVFDDDDLFASISSGSYHYDCLFVAPCSESSVAKFASGISDTLISRAVAVSIKEGRKVILVVRETPKSAIMLENELKLARCGVVIMDANPGFYPKPGSVEDMVDFVVGKCLDRVGIDHNLYKRWEMRSVVAITGASGSIYGVRLLRELPGEKILVMSKAAKMILPEEMGMSVEQAEAMADKVFDDDDLFASISSGSYHYDCLFVAPCSESSVAKFASGISDTLISRAVAVSIKEGRKVILVVRETPKSAIMLENELKLARCGVVIMDANPGFYPKPGSVEDMVDFVVGKCLDRVGIDHNLYKRWE

Organism: NCBI:txid1577791

pLDDT: mean 97.47, std 3.52, range [68.44, 99.0]

InterPro domains:
  IPR003382 Flavoprotein [PF02441] (1-168)
  IPR004507 Flavin prenyltransferase UbiX-like [MF_01984] (1-180)
  IPR004507 Flavin prenyltransferase UbiX-like [TIGR00421] (3-179)
  IPR036551 Flavin prenyltransferase-like [G3DSA:3.40.50.1950] (1-180)
  IPR036551 Flavin prenyltransferase-like [SSF52507] (1-180)